Protein AF-A0A6S6TB78-F1 (afdb_monomer)

pLDDT: mean 81.39, std 17.35, range [36.28, 97.31]

Radius of gyration: 29.56 Å; Cα contacts (8 Å, |Δi|>4): 238; chains: 1; bounding box: 65×71×76 Å

Nearest PDB structures (foldseek):
  3mpk-assembly1_A  TM=8.061E-01  e=6.866E-11  Bordetella pertussis Tohama I
  6q3u-assembly1_A  TM=7.864E-01  e=2.094E-09  Thermotoga maritima MSB8
  6svf-assembly1_A  TM=7.907E-01  e=6.143E-09  Thermotoga maritima MSB8
  4i62-assembly1_A  TM=7.730E-01  e=8.981E-09  Streptococcus pneumoniae str. Canada MDR_19A
  6ggv-assembly1_A  TM=7.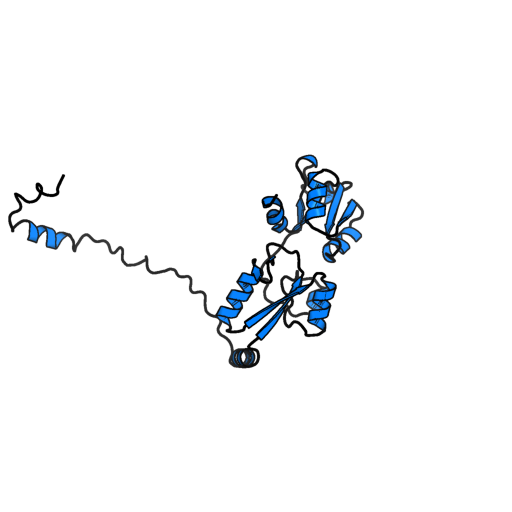872E-01  e=3.851E-08  Thermotoga maritima MSB8

Solvent-accessible surface area (backbone atoms only — not comparable to full-atom values): 13786 Å² total; per-residue (Å²): 139,77,95,80,79,85,85,84,84,78,63,85,74,60,59,64,63,56,66,64,54,62,79,79,68,65,73,77,87,80,75,80,81,74,69,88,65,75,77,75,75,73,85,85,72,50,74,68,53,51,52,47,45,71,76,42,50,62,46,36,32,32,26,61,58,88,41,60,60,42,46,41,76,56,97,92,41,73,37,41,58,49,43,55,51,53,49,52,49,25,73,75,66,69,32,44,71,48,80,45,76,27,93,36,63,68,54,33,50,49,36,41,76,71,65,74,18,81,37,76,54,95,72,83,89,43,77,78,50,63,77,76,48,90,76,75,81,80,92,72,85,86,53,80,43,74,47,63,34,88,76,47,79,69,88,72,89,51,80,73,65,41,50,81,37,37,34,29,36,46,53,82,38,63,68,57,44,54,50,48,71,73,41,80,62,35,47,66,43,74,34,89,48,70,65,60,41,51,52,30,22,70,70,59,74,34,37,26,35,52,42,46,67,54,54,54,63,60,66,74,74,112

Secondary structure (DSSP, 8-state):
--S-SS-S---TTHHHHHHTTTTSS---TTSS-S------------HHHHHHHHH-SEEEEEEES-BTTTBEEETTEEESHHHHHHHHHHHHH-PEEEEEEESSHHHHHHHHHTTS-SEE-S----HHHHTTS---S------EEEEE-TTS----SSGGGGTT-EEEEETT-HHHHHHHHH-TTSEEEEES-HHHHHHHHHTTSSSEEEEETTHHHHHTT-

Structure (mmCIF, N/CA/C/O backbone):
data_AF-A0A6S6TB78-F1
#
_entry.id   AF-A0A6S6TB78-F1
#
loop_
_atom_site.group_PDB
_atom_site.id
_atom_site.type_symbol
_atom_site.label_atom_id
_atom_site.label_alt_id
_atom_site.label_comp_id
_atom_site.label_asym_id
_atom_site.label_entity_id
_atom_site.label_seq_id
_atom_site.pdbx_PDB_ins_code
_atom_site.Cartn_x
_atom_site.Cartn_y
_atom_site.Cartn_z
_atom_site.occupancy
_atom_site.B_iso_or_equiv
_atom_site.auth_seq_id
_atom_site.auth_comp_id
_atom_site.auth_asym_id
_atom_site.auth_atom_id
_atom_site.pdbx_PDB_model_num
ATOM 1 N N . MET A 1 1 ? -42.030 33.758 -37.312 1.00 36.28 1 MET A N 1
ATOM 2 C CA . MET A 1 1 ? -42.299 35.064 -37.961 1.00 36.28 1 MET A CA 1
ATOM 3 C C . MET A 1 1 ? -40.964 35.701 -38.327 1.00 36.28 1 MET A C 1
ATOM 5 O O . MET A 1 1 ? -40.082 35.676 -37.478 1.00 36.28 1 MET A O 1
ATOM 9 N N . PRO A 1 2 ? -40.758 36.125 -39.588 1.00 37.25 2 PRO A N 1
ATOM 10 C CA . PRO A 1 2 ? -39.432 36.128 -40.204 1.00 37.25 2 PRO A CA 1
ATOM 11 C C . PRO A 1 2 ? -38.741 37.502 -40.252 1.00 37.25 2 PRO A C 1
ATOM 13 O O . PRO A 1 2 ? -39.368 38.552 -40.148 1.00 37.25 2 PRO A O 1
ATOM 16 N N . VAL A 1 3 ? -37.434 37.420 -40.510 1.00 43.41 3 VAL A N 1
ATOM 17 C CA . VAL A 1 3 ? -36.322 38.392 -40.626 1.00 43.41 3 VAL A CA 1
ATOM 18 C C . VAL A 1 3 ?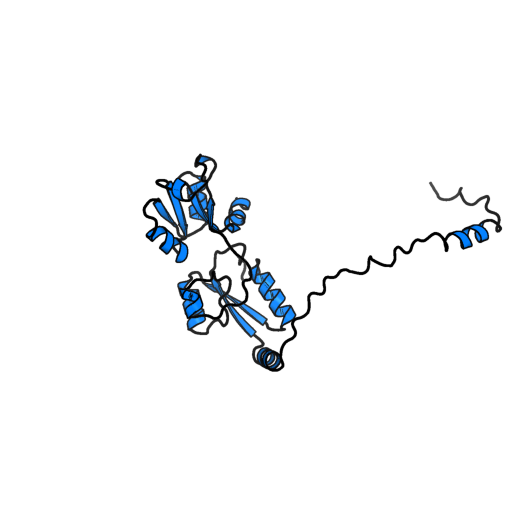 -36.533 39.528 -41.666 1.00 43.41 3 VAL A C 1
ATOM 20 O O . VAL A 1 3 ? -35.591 40.085 -42.216 1.00 43.41 3 VAL A O 1
ATOM 23 N N . LYS A 1 4 ? -37.776 39.922 -41.972 1.00 38.66 4 LYS A N 1
ATOM 24 C CA . LYS A 1 4 ? -38.117 40.754 -43.145 1.00 38.66 4 LYS A CA 1
ATOM 25 C C . LYS A 1 4 ? -38.396 42.246 -42.892 1.00 38.66 4 LYS A C 1
ATOM 27 O O . LYS A 1 4 ? -38.917 42.897 -43.790 1.00 38.66 4 LYS A O 1
ATOM 32 N N . GLN A 1 5 ? -38.038 42.821 -41.739 1.00 44.59 5 GLN A N 1
ATOM 33 C CA . GLN A 1 5 ? -38.317 44.251 -41.469 1.00 44.59 5 GLN A CA 1
ATOM 34 C C . GLN A 1 5 ? -37.138 45.139 -41.039 1.00 44.59 5 GLN A C 1
ATOM 36 O O . GLN A 1 5 ? -37.344 46.328 -40.830 1.00 44.59 5 GLN A O 1
ATOM 41 N N . LEU A 1 6 ? -35.898 44.645 -41.000 1.00 38.66 6 LEU A N 1
ATOM 42 C CA . LEU A 1 6 ? -34.742 45.475 -40.608 1.00 38.66 6 LEU A CA 1
ATOM 43 C C . LEU A 1 6 ? -33.872 45.983 -41.772 1.00 38.66 6 LEU A C 1
ATOM 45 O O . LEU A 1 6 ? -32.903 46.696 -41.540 1.00 38.66 6 LEU A O 1
ATOM 49 N N . LEU A 1 7 ? -34.231 45.686 -43.025 1.00 42.59 7 LEU A N 1
ATOM 50 C CA . LEU A 1 7 ? -33.431 46.039 -44.209 1.00 42.59 7 LEU A CA 1
ATOM 51 C C . LEU A 1 7 ? -34.154 46.977 -45.194 1.00 42.59 7 LEU A C 1
ATOM 53 O O . LEU A 1 7 ? -34.003 46.818 -46.401 1.00 42.59 7 LEU A O 1
ATOM 57 N N . SER A 1 8 ? -34.953 47.947 -44.727 1.00 49.44 8 SER A N 1
ATOM 58 C CA . SER A 1 8 ? -35.647 48.881 -45.641 1.00 49.44 8 SER A CA 1
ATOM 59 C C . SER A 1 8 ? -35.119 50.315 -45.673 1.00 49.44 8 SER A C 1
ATOM 61 O O . SER A 1 8 ? -35.640 51.106 -46.455 1.00 49.44 8 SER A O 1
ATOM 63 N N . ARG A 1 9 ? -34.089 50.683 -44.897 1.00 48.62 9 ARG A N 1
ATOM 64 C CA . ARG A 1 9 ? -33.475 52.024 -44.967 1.00 48.62 9 ARG A CA 1
ATOM 65 C C . ARG A 1 9 ? -32.009 52.009 -44.539 1.00 48.62 9 ARG A C 1
ATOM 67 O O . ARG A 1 9 ? -31.685 52.446 -43.444 1.00 48.62 9 ARG A O 1
ATOM 74 N N . CYS A 1 10 ? -31.112 51.536 -45.397 1.00 39.47 10 CYS A N 1
ATOM 75 C CA . CYS A 1 10 ? -29.687 51.799 -45.204 1.00 39.47 10 CYS A CA 1
ATOM 76 C C . CYS A 1 10 ? -29.062 52.172 -46.546 1.00 39.47 10 CYS A C 1
ATOM 78 O O . CYS A 1 10 ? -28.914 51.340 -47.437 1.00 39.47 10 CYS A O 1
ATOM 80 N N . SER A 1 11 ? -28.784 53.464 -46.719 1.00 50.53 11 SER A N 1
ATOM 81 C CA . SER A 1 11 ? -28.091 53.980 -47.891 1.00 50.53 11 SER A CA 1
ATOM 82 C C . SER A 1 11 ? -26.625 53.544 -47.850 1.00 50.53 11 SER A C 1
ATOM 84 O O . SER A 1 11 ? -26.004 53.458 -46.789 1.00 50.53 11 SER A O 1
ATOM 86 N N . LEU A 1 12 ? -26.056 53.298 -49.031 1.00 45.94 12 LEU A N 1
ATOM 87 C CA . LEU A 1 12 ? -24.703 52.774 -49.263 1.00 45.94 12 LEU A CA 1
ATOM 88 C C . LEU A 1 12 ? -23.568 53.618 -48.630 1.00 45.94 12 LEU A C 1
ATOM 90 O O . LEU A 1 12 ? -22.414 53.207 -48.625 1.00 45.94 12 LEU A O 1
ATOM 94 N N . ARG A 1 13 ? -23.885 54.787 -48.055 1.00 48.56 13 ARG A N 1
ATOM 95 C CA . ARG A 1 13 ? -22.938 55.660 -47.346 1.00 48.56 13 ARG A CA 1
ATOM 96 C C . ARG A 1 13 ? -22.700 55.275 -45.878 1.00 48.56 13 ARG A C 1
ATOM 98 O O . ARG A 1 13 ? -21.663 55.654 -45.347 1.00 48.56 13 ARG A O 1
ATOM 105 N N . SER A 1 14 ? -23.568 54.481 -45.240 1.00 48.31 14 SER A N 1
ATOM 106 C CA . SER A 1 14 ? -23.355 54.035 -43.845 1.00 48.31 14 SER A CA 1
ATOM 107 C C . SER A 1 14 ? -22.512 52.762 -43.702 1.00 48.31 14 SER A C 1
ATOM 109 O O . SER A 1 14 ? -22.022 52.482 -42.612 1.00 48.31 14 SER A O 1
ATOM 111 N N . LEU A 1 15 ? -22.283 52.010 -44.784 1.00 46.81 15 LEU A N 1
ATOM 112 C CA . LEU A 1 15 ? -21.478 50.781 -44.744 1.00 46.81 15 LEU A CA 1
ATOM 113 C C . LEU A 1 15 ? -19.965 51.051 -44.714 1.00 46.81 15 LEU A C 1
ATOM 115 O O . LEU A 1 15 ? -19.221 50.291 -44.102 1.00 46.81 15 LEU A O 1
ATOM 119 N N . ILE A 1 16 ? -19.496 52.166 -45.280 1.00 50.34 16 ILE A N 1
ATOM 120 C CA . ILE A 1 16 ? -18.057 52.486 -45.308 1.00 50.34 16 ILE A CA 1
ATOM 121 C C . ILE A 1 16 ? -17.583 53.055 -43.956 1.00 50.34 16 ILE A C 1
ATOM 123 O O . ILE A 1 16 ? -16.456 52.797 -43.544 1.00 50.34 16 ILE A O 1
ATOM 127 N N . ALA A 1 17 ? -18.458 53.731 -43.203 1.00 47.12 17 ALA A N 1
ATOM 128 C CA . ALA A 1 17 ? -18.115 54.268 -41.882 1.00 47.12 17 ALA A CA 1
ATOM 129 C C . ALA A 1 17 ? -18.024 53.187 -40.785 1.00 47.12 17 ALA A C 1
ATOM 131 O O . ALA A 1 17 ? -17.199 53.303 -39.884 1.00 47.12 17 ALA A O 1
ATOM 132 N N . TYR A 1 18 ? -18.803 52.102 -40.881 1.00 43.59 18 TYR A N 1
ATOM 133 C CA . TYR A 1 18 ? -18.693 50.974 -39.941 1.00 43.59 18 TYR A CA 1
ATOM 134 C C . TYR A 1 18 ? -17.546 50.009 -40.277 1.00 43.59 18 TYR A C 1
ATOM 136 O O . TYR A 1 18 ? -17.037 49.333 -39.386 1.00 43.59 18 TYR A O 1
ATOM 144 N N . SER A 1 19 ? -17.082 49.997 -41.531 1.00 47.81 19 SER A N 1
ATOM 145 C CA . SER A 1 19 ? -15.963 49.151 -41.974 1.00 47.81 19 SER A CA 1
ATOM 146 C C . SER A 1 19 ? -14.603 49.601 -41.420 1.00 47.81 19 SER A C 1
ATOM 148 O O . SER A 1 19 ? -13.688 48.792 -41.312 1.00 47.81 19 SER A O 1
ATOM 150 N N . LEU A 1 20 ? -14.462 50.876 -41.037 1.00 47.84 20 LEU A N 1
ATOM 151 C CA . LEU A 1 20 ? -13.212 51.437 -40.503 1.00 47.84 20 LEU A CA 1
ATOM 152 C C . LEU A 1 20 ? -13.175 51.548 -38.972 1.00 47.84 20 LEU A C 1
ATOM 154 O O . LEU A 1 20 ? -12.109 51.786 -38.413 1.00 47.84 20 LEU A O 1
ATOM 158 N N . PHE A 1 21 ? -14.297 51.332 -38.277 1.00 47.03 21 PHE A N 1
ATOM 159 C CA . PHE A 1 21 ? -14.343 51.410 -36.810 1.00 47.03 21 PHE A CA 1
ATOM 160 C C . PHE A 1 21 ? -14.160 50.049 -36.114 1.00 47.03 21 PHE A C 1
ATOM 162 O O . PHE A 1 21 ? -13.804 49.997 -34.940 1.00 47.03 21 PHE A O 1
ATOM 169 N N . ILE A 1 22 ? -14.328 48.935 -36.836 1.00 48.34 22 ILE A N 1
ATOM 170 C CA . ILE A 1 22 ? -14.119 47.579 -36.291 1.00 48.34 22 ILE A CA 1
ATOM 171 C C . ILE A 1 22 ? -12.624 47.199 -36.234 1.00 48.34 22 ILE A C 1
ATOM 173 O O . ILE A 1 22 ? -12.248 46.320 -35.468 1.00 48.34 22 ILE A O 1
ATOM 177 N N . LEU A 1 23 ? -11.743 47.913 -36.945 1.00 48.97 23 LEU A N 1
ATOM 178 C CA . LEU A 1 23 ? -10.292 47.663 -36.927 1.00 48.97 23 LEU A CA 1
ATOM 179 C C . LEU A 1 23 ? -9.522 48.410 -35.819 1.00 48.97 23 LEU A C 1
ATOM 181 O O . LEU A 1 23 ? -8.331 48.171 -35.656 1.0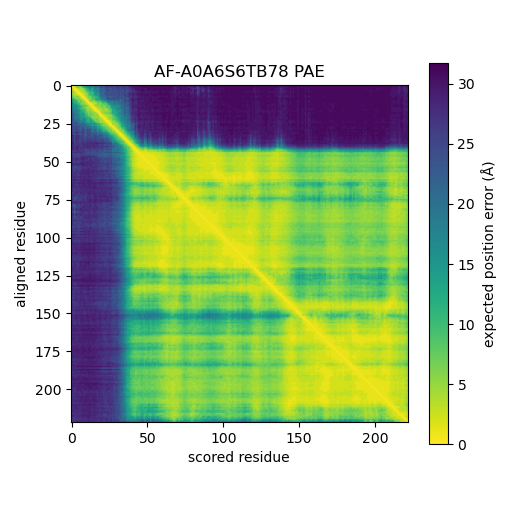0 48.97 23 LEU A O 1
ATOM 185 N N . LEU A 1 24 ? -10.172 49.295 -35.052 1.00 52.09 24 LEU A N 1
ATOM 186 C CA . LEU A 1 24 ? -9.519 50.097 -33.998 1.00 52.09 24 LEU A CA 1
ATOM 187 C C . LEU A 1 24 ? -10.002 49.783 -32.571 1.00 52.09 24 LEU A C 1
ATOM 189 O O . LEU A 1 24 ? -9.454 50.324 -31.616 1.00 52.09 24 LEU A O 1
ATOM 193 N N . TYR A 1 25 ? -10.985 48.890 -32.415 1.00 51.50 25 TYR A N 1
ATOM 194 C CA . TYR A 1 25 ? -11.553 48.500 -31.116 1.00 51.50 25 TYR A CA 1
ATOM 195 C C . TYR A 1 25 ? -11.740 46.984 -30.946 1.00 51.50 25 TYR A C 1
ATOM 197 O O . TYR A 1 25 ? -12.513 46.549 -30.096 1.00 51.50 25 TYR A O 1
ATOM 205 N N . THR A 1 26 ? -11.015 46.154 -31.698 1.00 54.16 26 THR A N 1
ATOM 206 C CA . THR A 1 26 ? -10.709 44.793 -31.240 1.00 54.16 26 THR A CA 1
ATOM 207 C C . THR A 1 26 ? -9.456 44.875 -30.372 1.00 54.16 26 THR A C 1
ATOM 209 O O . THR A 1 26 ? -8.350 44.858 -30.922 1.00 54.16 26 THR A O 1
ATOM 212 N N . PRO A 1 27 ? -9.564 44.994 -29.033 1.00 51.94 27 PRO A N 1
ATOM 213 C CA . PRO A 1 27 ? -8.429 44.654 -28.198 1.00 51.94 27 PRO A CA 1
ATOM 214 C C . PRO A 1 27 ? -8.026 43.233 -28.576 1.00 51.94 27 PRO A C 1
ATOM 216 O O . PRO A 1 27 ? -8.877 42.366 -28.780 1.00 51.94 27 PRO A O 1
ATOM 219 N N . CYS A 1 28 ? -6.725 43.050 -28.739 1.00 50.91 28 CYS A N 1
ATOM 220 C CA . CYS A 1 28 ? -6.058 41.791 -28.991 1.00 50.91 28 CYS A CA 1
ATOM 221 C C . CYS A 1 28 ? -6.467 40.742 -27.936 1.00 50.91 28 CYS A C 1
ATOM 223 O O . CYS A 1 28 ? -5.752 40.497 -26.975 1.00 50.91 28 CYS A O 1
ATOM 225 N N . PHE A 1 29 ? -7.626 40.108 -28.109 1.00 46.28 29 PHE A N 1
ATOM 226 C CA . PHE A 1 29 ? -8.042 38.894 -27.401 1.00 46.28 29 PHE A CA 1
ATOM 227 C C . PHE A 1 29 ? -7.524 37.650 -28.138 1.00 46.28 29 PHE A C 1
ATOM 229 O O . PHE A 1 29 ? -8.173 36.611 -28.178 1.00 46.28 29 PHE A O 1
ATOM 236 N N . LEU A 1 30 ? -6.346 37.763 -28.757 1.00 47.62 30 LEU A N 1
ATOM 237 C CA . LEU A 1 30 ? -5.646 36.666 -29.426 1.00 47.62 30 LEU A CA 1
ATOM 238 C C . LEU A 1 30 ? -4.158 36.613 -29.058 1.00 47.62 30 LEU A C 1
ATOM 240 O O . LEU A 1 30 ? -3.351 36.067 -29.798 1.00 47.62 30 LEU A O 1
ATOM 244 N N . THR A 1 31 ? -3.785 37.125 -27.886 1.00 46.31 31 THR A N 1
ATOM 245 C CA . THR A 1 31 ? -2.471 36.857 -27.289 1.00 46.31 31 THR A CA 1
ATOM 246 C C . THR A 1 31 ? -2.654 36.632 -25.793 1.00 46.31 31 THR A C 1
ATOM 248 O O . THR A 1 31 ? -2.737 37.597 -25.038 1.00 46.31 31 THR A O 1
ATOM 251 N N . ASN A 1 32 ? -2.801 35.355 -25.421 1.00 50.19 32 ASN A N 1
ATOM 252 C CA . ASN A 1 32 ? -2.733 34.738 -24.075 1.00 50.19 32 ASN A CA 1
ATOM 253 C C . ASN A 1 32 ? -3.854 33.727 -23.774 1.00 50.19 32 ASN A C 1
ATOM 255 O O . ASN A 1 32 ? -4.062 33.363 -22.623 1.00 50.19 32 ASN A O 1
ATOM 259 N N . ALA A 1 33 ? -4.536 33.211 -24.801 1.00 46.12 33 ALA A N 1
ATOM 260 C CA . ALA A 1 33 ? -5.279 31.949 -24.697 1.00 46.12 33 ALA A CA 1
ATOM 261 C C . ALA A 1 33 ? -4.596 30.791 -25.453 1.00 46.12 33 ALA A C 1
ATOM 263 O O . ALA A 1 33 ? -5.179 29.720 -25.597 1.00 46.12 33 ALA A O 1
ATOM 264 N N . CYS A 1 34 ? -3.354 30.977 -25.919 1.00 40.16 34 CYS A N 1
ATOM 265 C CA . CYS A 1 34 ? -2.501 29.844 -26.260 1.00 40.16 34 CYS A CA 1
ATOM 266 C C . CYS A 1 34 ? -1.961 29.275 -24.954 1.00 40.16 34 CYS A C 1
ATOM 268 O O . CYS A 1 34 ? -1.032 29.829 -24.379 1.00 40.16 34 CYS A O 1
ATOM 270 N N . ALA A 1 35 ? -2.627 28.220 -24.492 1.00 47.47 35 ALA A N 1
ATOM 271 C CA . ALA A 1 35 ? -1.999 27.072 -23.866 1.00 47.47 35 ALA A CA 1
ATOM 272 C C . ALA A 1 35 ? -0.799 27.402 -22.960 1.00 47.47 35 ALA A C 1
ATOM 274 O O . ALA A 1 35 ? 0.352 27.269 -23.363 1.00 47.47 35 ALA A O 1
ATOM 275 N N . ASN A 1 36 ? -1.074 27.684 -21.686 1.00 46.06 36 ASN A N 1
ATOM 276 C CA . ASN A 1 36 ? -0.224 27.095 -20.654 1.00 46.06 36 ASN A CA 1
ATOM 277 C C . ASN A 1 36 ? -0.587 25.606 -20.578 1.00 46.06 36 ASN A C 1
ATOM 279 O O . ASN A 1 36 ? -1.233 25.148 -19.641 1.00 46.06 36 ASN A O 1
ATOM 283 N N . GLU A 1 37 ? -0.237 24.872 -21.629 1.00 51.78 37 GLU A N 1
ATOM 284 C CA . GLU A 1 37 ? 0.064 23.460 -21.499 1.00 51.78 37 GLU A CA 1
ATOM 285 C C . GLU A 1 37 ? 1.390 23.475 -20.741 1.00 51.78 37 GLU A C 1
ATOM 287 O O . GLU A 1 37 ? 2.426 23.844 -21.296 1.00 51.78 37 GLU A O 1
ATOM 292 N N . GLU A 1 38 ? 1.340 23.273 -19.420 1.00 47.78 38 GLU A N 1
ATOM 293 C CA . GLU A 1 38 ? 2.559 23.022 -18.658 1.00 47.78 38 GLU A CA 1
ATOM 294 C C . GLU A 1 38 ? 3.310 21.931 -19.415 1.00 47.78 38 GLU A C 1
ATOM 296 O O . GLU A 1 38 ? 2.805 20.819 -19.562 1.00 47.78 38 GLU A O 1
ATOM 301 N N . LEU A 1 39 ? 4.471 22.287 -19.969 1.00 49.75 39 LEU A N 1
ATOM 302 C CA . LEU A 1 39 ? 5.382 21.358 -20.614 1.00 49.75 39 LEU A CA 1
ATOM 303 C C . LEU A 1 39 ? 5.655 20.233 -19.616 1.00 49.75 39 LEU A C 1
ATOM 305 O O . LEU A 1 39 ? 6.495 20.367 -18.725 1.00 49.75 39 LEU A O 1
ATOM 309 N N . VAL A 1 40 ? 4.943 19.117 -19.762 1.00 58.56 40 VAL A N 1
ATOM 310 C CA . VAL A 1 40 ? 5.368 17.841 -19.207 1.00 58.56 40 VAL A CA 1
ATOM 311 C C . VAL A 1 40 ? 6.660 17.538 -19.949 1.00 58.56 40 VAL A C 1
ATOM 313 O O . VAL A 1 40 ? 6.636 17.040 -21.075 1.00 58.56 40 VAL A O 1
ATOM 316 N N . ASN A 1 41 ? 7.792 17.955 -19.375 1.00 67.75 41 ASN A N 1
ATOM 317 C CA . ASN A 1 41 ? 9.106 17.680 -19.937 1.00 67.75 41 ASN A CA 1
ATOM 318 C C . ASN A 1 41 ? 9.186 16.175 -20.181 1.00 67.75 41 ASN A C 1
ATOM 320 O O . ASN A 1 41 ? 9.153 15.383 -19.238 1.00 67.75 41 ASN A O 1
ATOM 324 N N . SER A 1 42 ? 9.238 15.789 -21.454 1.00 72.88 42 SER A N 1
ATOM 325 C CA . SER A 1 42 ? 9.424 14.392 -21.820 1.00 72.88 42 SER A CA 1
ATOM 326 C C . SER A 1 42 ? 10.770 13.933 -21.253 1.00 72.88 42 SER A C 1
ATOM 328 O O . SER A 1 42 ? 11.749 14.680 -21.358 1.00 72.88 42 SER A O 1
ATOM 330 N N . PRO A 1 43 ? 10.838 12.757 -20.609 1.00 83.75 43 PRO A N 1
ATOM 331 C CA . PRO A 1 43 ? 12.080 12.286 -20.018 1.00 83.75 43 PRO A CA 1
ATOM 332 C C . PRO A 1 43 ? 13.167 12.156 -21.093 1.00 83.75 43 PRO A C 1
ATOM 334 O O . PRO A 1 43 ? 12.946 11.589 -22.163 1.00 83.75 43 PRO A O 1
ATOM 337 N N . HIS A 1 44 ? 14.349 12.703 -20.809 1.00 90.50 44 HIS A N 1
ATOM 338 C CA . HIS A 1 44 ? 15.530 12.526 -21.646 1.00 90.50 44 HIS A CA 1
ATOM 339 C C . HIS A 1 44 ? 16.309 11.309 -21.154 1.00 90.50 44 HIS A C 1
ATOM 341 O O . HIS A 1 44 ? 16.940 11.371 -20.101 1.00 90.50 44 HIS A O 1
ATOM 347 N N . PHE A 1 45 ? 16.262 10.226 -21.926 1.00 93.12 45 PHE A N 1
ATOM 348 C CA . PHE A 1 45 ? 16.983 8.992 -21.627 1.00 93.12 45 PHE A CA 1
ATOM 349 C C . PHE A 1 45 ? 18.411 9.030 -22.174 1.00 93.12 45 PHE A C 1
ATOM 351 O O . PHE A 1 45 ? 18.653 9.538 -23.274 1.00 93.12 45 PHE A O 1
ATOM 358 N N . THR A 1 46 ? 19.357 8.472 -21.423 1.00 96.75 46 THR A N 1
ATOM 359 C CA . THR A 1 46 ? 20.734 8.277 -21.889 1.00 96.75 46 THR A CA 1
ATOM 360 C C . THR A 1 46 ? 20.790 7.220 -22.997 1.00 96.75 46 THR A C 1
ATOM 362 O O . THR A 1 46 ? 19.864 6.430 -23.178 1.00 96.75 46 THR A O 1
ATOM 365 N N . ALA A 1 47 ? 21.898 7.162 -23.742 1.00 97.06 47 ALA A N 1
ATOM 366 C CA . ALA A 1 47 ? 22.093 6.121 -24.756 1.00 97.06 47 ALA A CA 1
ATOM 367 C C . ALA A 1 47 ? 22.061 4.703 -24.150 1.00 97.06 47 ALA A C 1
ATOM 369 O O . ALA A 1 47 ? 21.568 3.769 -24.778 1.00 97.06 47 ALA A O 1
ATOM 370 N N . GLU A 1 48 ? 22.558 4.558 -22.920 1.00 97.31 48 GLU A N 1
ATOM 371 C CA . GLU A 1 48 ? 22.556 3.300 -22.168 1.00 97.31 48 GLU A CA 1
ATOM 372 C C . GLU A 1 48 ? 21.129 2.891 -21.783 1.00 97.31 48 GLU A C 1
ATOM 374 O O . GLU A 1 48 ? 20.743 1.742 -21.980 1.00 97.31 48 GLU A O 1
ATOM 379 N N . GLU A 1 49 ? 20.314 3.839 -21.312 1.00 95.75 49 GLU A N 1
ATOM 380 C CA . GLU A 1 49 ? 18.902 3.603 -20.996 1.00 95.75 49 GLU A CA 1
ATOM 381 C C . GLU A 1 49 ? 18.098 3.266 -22.254 1.00 95.75 49 GLU A C 1
ATOM 383 O O . GLU A 1 49 ? 17.312 2.327 -22.243 1.00 95.75 49 GLU A O 1
ATOM 388 N N . GLN A 1 50 ? 18.321 3.970 -23.365 1.00 95.62 50 GLN A N 1
ATOM 389 C CA . GLN A 1 50 ? 17.652 3.674 -24.636 1.00 95.62 50 GLN A CA 1
ATOM 390 C C . GLN A 1 50 ? 17.980 2.271 -25.155 1.00 95.62 50 GLN A C 1
ATOM 392 O O . GLN A 1 50 ? 17.077 1.556 -25.589 1.00 95.62 50 GLN A O 1
ATOM 397 N N . ALA A 1 51 ? 19.252 1.865 -25.087 1.00 97.00 51 ALA A N 1
ATOM 398 C CA . ALA A 1 51 ? 19.663 0.511 -25.443 1.00 97.00 51 ALA A CA 1
ATOM 399 C C . ALA A 1 51 ? 19.005 -0.525 -24.522 1.00 97.00 51 ALA A C 1
ATOM 401 O O . ALA A 1 51 ? 18.444 -1.508 -25.003 1.00 97.00 51 ALA A O 1
ATOM 402 N N . TRP A 1 52 ? 18.988 -0.262 -23.211 1.00 96.75 52 TRP A N 1
ATOM 403 C CA . TRP A 1 52 ? 18.334 -1.139 -22.247 1.00 96.75 52 TRP A CA 1
ATOM 404 C C . TRP A 1 52 ? 16.838 -1.295 -22.540 1.00 96.75 52 TRP A C 1
ATOM 406 O O . TRP A 1 52 ? 16.351 -2.420 -22.602 1.00 96.75 52 TRP A O 1
ATOM 416 N N . MET A 1 53 ? 16.115 -0.200 -22.794 1.00 95.75 53 MET A N 1
ATOM 417 C CA . MET A 1 53 ? 14.684 -0.244 -23.124 1.00 95.75 53 MET A CA 1
ATOM 418 C C . MET A 1 53 ? 14.408 -1.007 -24.426 1.00 95.75 53 MET A C 1
ATOM 420 O O . MET A 1 53 ? 13.414 -1.724 -24.515 1.00 95.75 53 MET A O 1
ATOM 424 N N . ALA A 1 54 ? 15.292 -0.902 -25.425 1.00 95.25 54 ALA A N 1
ATOM 425 C CA . ALA A 1 54 ? 15.171 -1.657 -26.673 1.00 95.25 54 ALA A CA 1
ATOM 426 C C . ALA A 1 54 ? 15.370 -3.173 -26.473 1.00 95.25 54 ALA A C 1
ATOM 428 O O . ALA A 1 54 ? 14.726 -3.975 -27.148 1.00 95.25 54 ALA A O 1
ATOM 429 N N . GLU A 1 55 ? 16.241 -3.567 -25.542 1.00 96.88 55 GLU A N 1
ATOM 430 C CA . GLU A 1 55 ? 16.480 -4.969 -25.173 1.00 96.88 55 GLU A CA 1
ATOM 431 C C . GLU A 1 55 ? 15.416 -5.532 -24.214 1.00 96.88 55 GLU A C 1
ATOM 433 O O . GLU A 1 55 ? 15.216 -6.747 -24.167 1.00 96.88 55 GLU A O 1
ATOM 438 N N . HIS A 1 56 ? 14.707 -4.665 -23.484 1.00 95.88 56 HIS A N 1
ATOM 439 C CA . HIS A 1 56 ? 13.714 -5.023 -22.465 1.00 95.88 56 HIS A CA 1
ATOM 440 C C . HIS A 1 56 ? 12.334 -4.424 -22.796 1.00 95.88 56 HIS A C 1
ATOM 442 O O . HIS A 1 56 ? 11.823 -3.583 -22.054 1.00 95.88 56 HIS A O 1
ATOM 448 N N . PRO A 1 57 ? 11.690 -4.861 -23.898 1.00 95.31 57 PRO A N 1
ATOM 449 C CA . PRO A 1 57 ? 10.401 -4.316 -24.329 1.00 95.31 57 PRO A CA 1
ATOM 450 C C . PRO A 1 57 ? 9.251 -4.664 -23.375 1.00 95.31 57 PRO A C 1
ATOM 452 O O . PRO A 1 57 ? 8.174 -4.076 -23.473 1.00 95.31 57 PRO A O 1
ATOM 455 N N . GLU A 1 58 ? 9.458 -5.621 -22.469 1.00 97.19 58 GLU A N 1
ATOM 456 C CA . GLU A 1 58 ? 8.494 -6.009 -21.450 1.00 97.19 58 GLU A CA 1
ATOM 457 C C . GLU A 1 58 ? 9.147 -6.034 -20.064 1.00 97.19 58 GLU A C 1
ATOM 459 O O . GLU A 1 58 ? 10.197 -6.648 -19.880 1.00 97.19 58 GLU A O 1
ATOM 464 N N . VAL A 1 59 ? 8.502 -5.396 -19.085 1.00 97.12 59 VAL A N 1
ATOM 465 C CA . VAL A 1 59 ? 8.932 -5.371 -17.680 1.00 97.12 59 VAL A CA 1
ATOM 466 C C . VAL A 1 59 ? 7.791 -5.852 -16.793 1.00 97.12 59 VAL A C 1
ATOM 468 O O . VAL A 1 59 ? 6.641 -5.431 -16.918 1.00 97.12 59 VAL A O 1
ATOM 471 N N . SER A 1 60 ? 8.096 -6.756 -15.872 1.00 96.56 60 SER A N 1
ATOM 472 C CA . SER A 1 60 ? 7.111 -7.394 -15.007 1.00 96.56 60 SER A CA 1
ATOM 473 C C . SER A 1 60 ? 7.030 -6.730 -13.635 1.00 96.56 60 SER A C 1
ATOM 475 O O . SER A 1 60 ? 8.044 -6.466 -12.987 1.00 96.56 60 SER A O 1
ATOM 477 N N . ILE A 1 61 ? 5.809 -6.483 -13.158 1.00 95.25 61 ILE A N 1
ATOM 478 C CA . ILE A 1 61 ? 5.573 -5.827 -11.871 1.00 95.25 61 ILE A CA 1
ATOM 479 C C . ILE A 1 61 ? 4.657 -6.679 -10.998 1.00 95.25 61 ILE A C 1
ATOM 481 O O . ILE A 1 61 ? 3.563 -7.043 -11.422 1.00 95.25 61 ILE A O 1
ATOM 485 N N . VAL A 1 62 ? 5.083 -6.973 -9.767 1.00 94.12 62 VAL A N 1
ATOM 486 C CA . VAL A 1 62 ? 4.279 -7.698 -8.774 1.00 94.12 62 VAL A CA 1
ATOM 487 C C . VAL A 1 62 ? 3.710 -6.770 -7.701 1.00 94.12 62 VAL A C 1
ATOM 489 O O . VAL A 1 62 ? 4.404 -5.898 -7.174 1.00 94.12 62 VAL A O 1
ATOM 492 N N . PHE A 1 63 ? 2.446 -7.001 -7.344 1.00 90.06 63 PHE A N 1
ATOM 493 C CA . PHE A 1 63 ? 1.715 -6.245 -6.327 1.00 90.06 63 PHE A CA 1
ATOM 494 C C . PHE A 1 63 ? 1.039 -7.125 -5.294 1.00 90.06 63 PHE A C 1
ATOM 496 O O . PHE A 1 63 ? 0.661 -8.260 -5.564 1.00 90.06 63 PHE A O 1
ATOM 503 N N . PHE A 1 64 ? 0.815 -6.557 -4.113 1.00 86.62 64 PHE A N 1
ATOM 504 C CA . PHE A 1 64 ? -0.084 -7.131 -3.121 1.00 86.62 64 PHE A CA 1
ATOM 505 C C . PHE A 1 64 ? -1.544 -6.773 -3.450 1.00 86.62 64 PHE A C 1
ATOM 507 O O . PHE A 1 64 ? -1.865 -5.600 -3.656 1.00 86.62 64 PHE A O 1
ATOM 514 N N . THR A 1 65 ? -2.435 -7.766 -3.490 1.00 81.12 65 THR A N 1
ATOM 515 C CA . THR A 1 65 ? -3.881 -7.555 -3.705 1.00 81.12 65 THR A CA 1
ATOM 516 C C . THR A 1 65 ? -4.558 -6.926 -2.485 1.00 81.12 65 THR A C 1
ATOM 518 O O . THR A 1 65 ? -4.116 -7.120 -1.356 1.00 81.12 65 THR A O 1
ATOM 521 N N . GLY A 1 66 ? -5.700 -6.256 -2.674 1.00 74.81 66 GLY A N 1
ATOM 522 C CA . GLY A 1 66 ? -6.523 -5.769 -1.553 1.00 74.81 66 GLY A CA 1
ATOM 523 C C . GLY A 1 66 ? -6.097 -4.406 -0.994 1.00 74.81 66 GLY A C 1
ATOM 524 O O . GLY A 1 66 ? -6.366 -4.087 0.171 1.00 74.81 66 GLY A O 1
ATOM 525 N N . LEU A 1 67 ? -5.455 -3.585 -1.833 1.00 78.56 67 LEU A N 1
ATOM 526 C CA . LEU A 1 67 ? -5.070 -2.201 -1.541 1.00 78.56 67 LEU A CA 1
ATOM 527 C C . LEU A 1 67 ? -5.825 -1.183 -2.420 1.00 78.56 67 LEU A C 1
ATOM 529 O O . LEU A 1 67 ? -5.190 -0.399 -3.125 1.00 78.56 67 LEU A O 1
ATOM 533 N N . PRO A 1 68 ? -7.167 -1.130 -2.405 1.00 83.81 68 PRO A N 1
ATOM 534 C CA . PRO A 1 68 ? -7.866 -0.029 -3.056 1.00 83.81 68 PRO A CA 1
ATOM 535 C C . PRO A 1 68 ? -7.555 1.311 -2.350 1.00 83.81 68 PRO A C 1
ATOM 537 O O . PRO A 1 68 ? -7.364 1.323 -1.128 1.00 83.81 68 PRO A O 1
ATOM 540 N N . PRO A 1 69 ? -7.503 2.441 -3.084 1.00 84.56 69 PRO A N 1
ATOM 541 C CA . PRO A 1 69 ? -7.673 2.586 -4.534 1.00 84.56 69 PRO A CA 1
ATOM 542 C C . PRO A 1 69 ? -6.350 2.472 -5.323 1.00 84.56 69 PRO A C 1
ATOM 544 O O . PRO A 1 69 ? -6.300 2.863 -6.487 1.00 84.56 69 PRO A O 1
ATOM 547 N N . TYR A 1 70 ? -5.260 1.991 -4.711 1.00 83.50 70 TYR A N 1
ATOM 548 C CA . TYR A 1 70 ? -3.960 1.895 -5.385 1.00 83.50 70 TYR A CA 1
ATOM 549 C C . TYR A 1 70 ? -3.977 0.894 -6.527 1.00 83.50 70 TYR A C 1
ATOM 551 O O . TYR A 1 70 ? -3.549 1.230 -7.627 1.00 83.50 70 TYR A O 1
ATOM 559 N N . LEU A 1 71 ? -4.468 -0.313 -6.258 1.00 86.38 71 LEU A N 1
ATOM 560 C CA . LEU A 1 71 ? -4.664 -1.333 -7.271 1.00 86.38 71 LEU A CA 1
ATOM 561 C C . LEU A 1 71 ? -5.963 -2.075 -6.992 1.00 86.38 71 LEU A C 1
ATOM 563 O O . LEU A 1 71 ? -6.186 -2.598 -5.897 1.00 86.38 71 LEU A O 1
ATOM 567 N N . MET A 1 72 ? -6.811 -2.098 -8.006 1.00 86.75 72 MET A N 1
ATOM 568 C CA . MET A 1 72 ? -8.055 -2.842 -8.056 1.00 86.75 72 MET A CA 1
ATOM 569 C C . MET A 1 72 ? -7.990 -3.752 -9.272 1.00 86.75 72 MET A C 1
ATOM 571 O O . MET A 1 72 ? -7.473 -3.362 -10.318 1.00 86.75 72 MET A O 1
ATOM 575 N N . GLU A 1 73 ? -8.491 -4.966 -9.115 1.00 86.81 73 GLU A N 1
ATOM 576 C CA . GLU A 1 73 ? -8.545 -5.965 -10.172 1.00 86.81 73 GLU A CA 1
ATOM 577 C C . GLU A 1 73 ? -10.003 -6.382 -10.354 1.00 86.81 73 GLU A C 1
ATOM 579 O O . GLU A 1 73 ? -10.656 -6.765 -9.383 1.00 86.81 73 GLU A O 1
ATOM 584 N N . GLU A 1 74 ? -10.508 -6.276 -11.580 1.00 84.38 74 GLU A N 1
ATOM 585 C CA . GLU A 1 74 ? -11.860 -6.695 -11.957 1.00 84.38 74 GLU A CA 1
ATOM 586 C C . GLU A 1 74 ? -11.799 -7.344 -13.344 1.00 84.38 74 GLU A C 1
ATOM 588 O O . GLU A 1 74 ? -11.260 -6.757 -14.284 1.00 84.38 74 GLU A O 1
ATOM 593 N N . ASP A 1 75 ? -12.276 -8.587 -13.458 1.00 85.12 75 ASP A N 1
ATOM 594 C CA . ASP A 1 75 ? -12.269 -9.382 -14.696 1.00 85.12 75 ASP A CA 1
ATOM 595 C C . ASP A 1 75 ? -10.905 -9.428 -15.418 1.00 85.12 75 ASP A C 1
ATOM 597 O O . ASP A 1 75 ? -10.810 -9.326 -16.644 1.00 85.12 75 ASP A O 1
ATOM 601 N N . GLY A 1 76 ? -9.821 -9.549 -14.643 1.00 79.88 76 GLY A N 1
ATOM 602 C CA . GLY A 1 76 ? -8.449 -9.593 -15.161 1.00 79.88 76 GLY A CA 1
ATOM 603 C C . GLY A 1 76 ? -7.917 -8.248 -15.668 1.00 79.88 76 GLY A C 1
ATOM 604 O O . GLY A 1 76 ? -6.865 -8.207 -16.307 1.00 79.88 76 GLY A O 1
ATOM 605 N N . LYS A 1 77 ? -8.620 -7.140 -15.402 1.00 86.06 77 LYS A N 1
ATOM 606 C CA . LYS A 1 77 ? -8.160 -5.780 -15.695 1.00 86.06 77 LYS A CA 1
ATOM 607 C C . LYS A 1 77 ? -7.769 -5.056 -14.418 1.00 86.06 77 LYS A C 1
ATOM 609 O O . LYS A 1 77 ? -8.503 -5.055 -13.432 1.00 86.06 77 LYS A O 1
ATOM 614 N N . TYR A 1 78 ? -6.627 -4.383 -14.480 1.00 89.06 78 TYR A N 1
ATOM 615 C CA . TYR A 1 78 ? -6.115 -3.563 -13.392 1.00 89.06 78 TYR A CA 1
ATOM 616 C C . TYR A 1 78 ? -6.554 -2.106 -13.543 1.00 89.06 78 TYR A C 1
ATOM 618 O O . TYR A 1 78 ? -6.487 -1.532 -14.629 1.00 89.06 78 TYR A O 1
ATOM 626 N N . SER A 1 79 ? -6.981 -1.505 -12.436 1.00 90.75 79 SER A N 1
ATOM 627 C CA . SER A 1 79 ? -7.337 -0.089 -12.327 1.00 90.75 79 SER A CA 1
ATOM 628 C C . SER A 1 79 ? -6.847 0.500 -11.001 1.00 90.75 79 SER A C 1
ATOM 630 O O . SER A 1 79 ? -6.405 -0.226 -10.106 1.00 90.75 79 SER A O 1
ATOM 632 N N . GLY A 1 80 ? -6.923 1.825 -10.868 1.00 88.88 80 GLY A N 1
ATOM 633 C CA . GLY A 1 80 ? -6.456 2.557 -9.693 1.00 88.88 80 GLY A CA 1
ATOM 634 C C . GLY A 1 80 ? -5.157 3.309 -9.950 1.00 88.88 80 GLY A C 1
ATOM 635 O O . GLY A 1 80 ? -4.602 3.264 -11.046 1.00 88.88 80 GLY A O 1
ATOM 636 N N . ILE A 1 81 ? -4.670 3.983 -8.906 1.00 88.25 81 ILE A N 1
ATOM 637 C CA . ILE A 1 81 ? -3.544 4.929 -8.989 1.00 88.25 81 ILE A CA 1
ATOM 638 C C . ILE A 1 81 ? -2.352 4.294 -9.700 1.00 88.25 81 ILE A C 1
ATOM 640 O O . ILE A 1 81 ? -1.761 4.870 -10.602 1.00 88.25 81 ILE A O 1
ATOM 644 N N . LEU A 1 82 ? -2.002 3.075 -9.316 1.00 87.62 82 LEU A N 1
ATOM 645 C CA . LEU A 1 82 ? -0.860 2.397 -9.890 1.00 87.62 82 LEU A CA 1
ATOM 646 C C . LEU A 1 82 ? -1.042 2.068 -11.374 1.00 87.62 82 LEU A C 1
ATOM 648 O O . LEU A 1 82 ? -0.085 2.197 -12.131 1.00 87.62 82 LEU A O 1
ATOM 652 N N . ALA A 1 83 ? -2.222 1.596 -11.777 1.00 90.44 83 ALA A N 1
ATOM 653 C CA . ALA A 1 83 ? -2.475 1.253 -13.172 1.00 90.44 83 ALA A CA 1
ATOM 654 C C . ALA A 1 83 ? -2.300 2.494 -14.065 1.00 90.44 83 ALA A C 1
ATOM 656 O O . ALA A 1 83 ? -1.704 2.396 -15.136 1.00 90.44 83 ALA A O 1
ATOM 657 N N . ASP A 1 84 ? -2.711 3.667 -13.571 1.00 91.75 84 ASP A N 1
ATOM 658 C CA . ASP A 1 84 ? -2.498 4.947 -14.249 1.00 91.75 84 ASP A CA 1
ATOM 659 C C . ASP A 1 84 ? -1.007 5.310 -14.331 1.00 91.75 84 ASP A C 1
ATOM 661 O O . ASP A 1 84 ? -0.526 5.699 -15.394 1.00 91.75 84 ASP A O 1
ATOM 665 N N . TYR A 1 85 ? -0.240 5.109 -13.252 1.00 90.88 85 TYR A N 1
ATOM 666 C CA . TYR A 1 85 ? 1.219 5.294 -13.276 1.00 90.88 85 TYR A CA 1
ATOM 667 C C . TYR A 1 85 ? 1.896 4.371 -14.291 1.00 90.88 85 TYR A C 1
ATOM 669 O O . TYR A 1 85 ? 2.741 4.814 -15.063 1.00 90.88 85 TYR A O 1
ATOM 677 N N . VAL A 1 86 ? 1.527 3.092 -14.305 1.00 92.38 86 VAL A N 1
ATOM 678 C CA . VAL A 1 86 ? 2.088 2.104 -15.231 1.00 92.38 86 VAL A CA 1
ATOM 679 C C . VAL A 1 86 ? 1.772 2.476 -16.678 1.00 92.38 86 VAL A C 1
ATOM 681 O O . VAL A 1 86 ? 2.650 2.401 -17.534 1.00 92.38 86 VAL A O 1
ATOM 684 N N . LYS A 1 87 ? 0.552 2.950 -16.944 1.00 93.50 87 LYS A N 1
ATOM 685 C CA . LYS A 1 87 ? 0.162 3.451 -18.262 1.00 93.50 87 LYS A CA 1
ATOM 686 C C . LYS A 1 87 ? 1.021 4.644 -18.695 1.00 93.50 87 LYS A C 1
ATOM 688 O O . LYS A 1 87 ? 1.541 4.630 -19.806 1.00 93.50 87 LYS A O 1
ATOM 693 N N . LEU A 1 88 ? 1.219 5.632 -17.819 1.00 92.69 88 LEU A N 1
ATOM 694 C CA . LEU A 1 88 ? 2.072 6.792 -18.108 1.00 92.69 88 LEU A CA 1
ATOM 695 C C . LEU A 1 88 ? 3.528 6.381 -18.367 1.00 92.69 88 LEU A C 1
ATOM 697 O O . LEU A 1 88 ? 4.159 6.892 -19.289 1.00 92.69 88 LEU A O 1
ATOM 701 N N . LEU A 1 89 ? 4.054 5.425 -17.595 1.00 92.25 89 LEU A N 1
ATOM 702 C CA . LEU A 1 89 ? 5.393 4.881 -17.820 1.00 92.25 89 LEU A CA 1
ATOM 703 C C . LEU A 1 89 ? 5.490 4.183 -19.180 1.00 92.25 89 LEU A C 1
ATOM 705 O O . LEU A 1 89 ? 6.463 4.408 -19.898 1.00 92.25 89 LEU A O 1
ATOM 709 N N . SER A 1 90 ? 4.492 3.384 -19.566 1.00 94.88 90 SER A N 1
ATOM 710 C CA . SER A 1 90 ? 4.434 2.774 -20.900 1.00 94.88 90 SER A CA 1
ATOM 711 C C . SER A 1 90 ? 4.423 3.822 -22.012 1.00 94.88 90 SER A C 1
ATOM 713 O O . SER A 1 90 ? 5.166 3.688 -22.979 1.00 94.88 90 SER A O 1
ATOM 715 N N . GLU A 1 91 ? 3.623 4.881 -21.873 1.00 93.94 91 GLU A N 1
ATOM 716 C CA . GLU A 1 91 ? 3.537 5.966 -22.860 1.00 93.94 91 GLU A CA 1
ATOM 717 C C . GLU A 1 91 ? 4.863 6.729 -23.006 1.00 93.94 91 GLU A C 1
ATOM 719 O O . GLU A 1 91 ? 5.227 7.120 -24.114 1.00 93.94 91 GLU A O 1
ATOM 724 N N . GLN A 1 92 ? 5.609 6.910 -21.913 1.00 92.19 92 GLN A N 1
ATOM 725 C CA . GLN A 1 92 ? 6.880 7.643 -21.915 1.00 92.19 92 GLN A CA 1
ATOM 726 C C . GLN A 1 92 ? 8.085 6.810 -22.363 1.00 92.19 92 GLN A C 1
ATOM 728 O O . GLN A 1 92 ? 9.029 7.362 -22.924 1.00 92.19 92 GLN A O 1
ATOM 733 N N . THR A 1 93 ? 8.083 5.505 -22.087 1.00 93.69 93 THR A N 1
ATOM 734 C CA . THR A 1 93 ? 9.248 4.626 -22.311 1.00 93.69 93 THR A CA 1
ATOM 735 C C . THR A 1 93 ? 9.096 3.717 -23.529 1.00 93.69 93 THR A C 1
ATOM 737 O O . THR A 1 93 ? 10.089 3.216 -24.047 1.00 93.69 93 THR A O 1
ATOM 740 N N . GLY A 1 94 ? 7.863 3.468 -23.981 1.00 94.12 94 GLY A N 1
ATOM 741 C CA . GLY A 1 94 ? 7.552 2.437 -24.973 1.00 94.12 94 GLY A CA 1
ATOM 742 C C . GLY A 1 94 ? 7.583 1.002 -24.427 1.00 94.12 94 GLY A C 1
ATOM 743 O O . GLY A 1 94 ? 7.293 0.071 -25.176 1.00 94.12 94 GLY A O 1
ATOM 744 N N . ILE A 1 95 ? 7.895 0.806 -23.141 1.00 97.19 95 ILE A N 1
ATOM 745 C CA . ILE A 1 95 ? 7.917 -0.509 -22.491 1.00 97.19 95 ILE A CA 1
ATOM 746 C C . ILE A 1 95 ? 6.488 -0.984 -22.216 1.00 97.19 95 ILE A C 1
ATOM 748 O O . ILE A 1 95 ? 5.640 -0.238 -21.717 1.00 97.19 95 ILE A O 1
ATOM 752 N N . SER A 1 96 ? 6.229 -2.265 -22.467 1.00 96.50 96 SER A N 1
ATOM 753 C CA . SER A 1 96 ? 5.024 -2.940 -21.995 1.00 96.50 96 SER A CA 1
ATOM 754 C C . SER A 1 96 ? 5.213 -3.423 -20.558 1.00 96.50 96 SER A C 1
ATOM 756 O O . SER A 1 96 ? 6.102 -4.218 -20.267 1.00 96.50 96 SER A O 1
ATOM 758 N N . PHE A 1 97 ? 4.376 -2.962 -19.633 1.00 95.62 97 PHE A N 1
ATOM 759 C CA . PHE A 1 97 ? 4.432 -3.429 -18.251 1.00 95.62 97 PHE A CA 1
ATOM 760 C C . PHE A 1 97 ? 3.382 -4.508 -17.992 1.00 95.62 97 PHE A C 1
ATOM 762 O O . PHE A 1 97 ? 2.177 -4.252 -18.067 1.00 95.62 97 PHE A O 1
ATOM 769 N N . ARG A 1 98 ? 3.830 -5.710 -17.619 1.00 94.00 98 ARG A N 1
ATOM 770 C CA . ARG A 1 98 ? 2.941 -6.805 -17.212 1.00 94.00 98 ARG A CA 1
ATOM 771 C C . ARG A 1 98 ? 2.732 -6.777 -15.701 1.00 94.00 98 ARG A C 1
ATOM 773 O O . ARG A 1 98 ? 3.631 -7.125 -14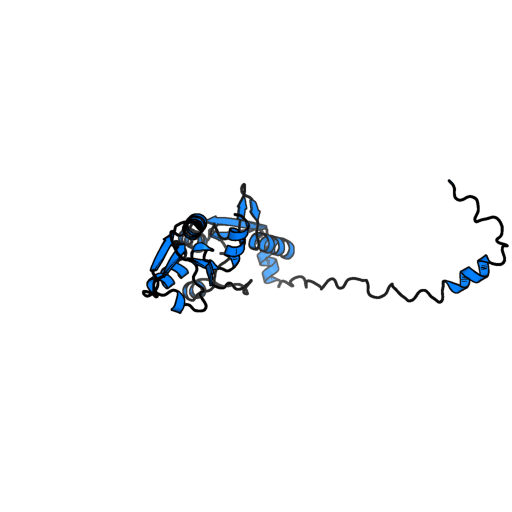.935 1.00 94.00 98 ARG A O 1
ATOM 780 N N . ILE A 1 99 ? 1.528 -6.403 -15.280 1.00 92.56 99 ILE A N 1
ATOM 781 C CA . ILE A 1 99 ? 1.120 -6.410 -13.872 1.00 92.56 99 ILE A CA 1
ATOM 782 C C . ILE A 1 99 ? 0.675 -7.823 -13.473 1.00 92.56 99 ILE A C 1
ATOM 784 O O . ILE A 1 99 ? -0.104 -8.458 -14.181 1.00 92.56 99 ILE A O 1
ATOM 788 N N . GLN A 1 100 ? 1.153 -8.294 -12.325 1.00 91.69 100 GLN A N 1
ATOM 789 C CA . GLN A 1 100 ? 0.657 -9.484 -11.634 1.00 91.69 100 GLN A CA 1
ATOM 790 C C . GLN A 1 100 ? 0.400 -9.158 -10.161 1.00 91.69 100 GLN A C 1
ATOM 792 O O . GLN A 1 100 ? 1.097 -8.340 -9.554 1.00 91.69 100 GLN A O 1
ATOM 797 N N . SER A 1 101 ? -0.593 -9.806 -9.566 1.00 90.00 101 SER A N 1
ATOM 798 C CA . SER A 1 101 ? -0.995 -9.580 -8.181 1.00 90.00 101 SER A CA 1
ATOM 799 C C . SER A 1 101 ? -0.818 -10.859 -7.350 1.00 90.00 101 SER A C 1
ATOM 801 O O . SER A 1 101 ? -0.867 -11.970 -7.873 1.00 90.00 101 SER A O 1
ATOM 803 N N . GLN A 1 102 ? -0.530 -10.711 -6.056 1.00 89.88 102 GLN A N 1
ATOM 804 C CA . GLN A 1 102 ? -0.350 -11.813 -5.113 1.00 89.88 102 GLN A CA 1
ATOM 805 C C . GLN A 1 102 ? -1.161 -11.566 -3.829 1.00 89.88 102 GLN A C 1
ATOM 807 O O . GLN A 1 102 ? -1.167 -10.441 -3.314 1.00 89.88 102 GLN A O 1
ATOM 812 N N . PRO A 1 103 ? -1.778 -12.610 -3.245 1.00 83.69 103 PRO A N 1
ATOM 813 C CA . PRO A 1 103 ? -2.652 -12.499 -2.075 1.00 83.69 103 PRO A CA 1
ATOM 814 C C . PRO A 1 103 ? -1.908 -12.280 -0.756 1.00 83.69 103 PRO A C 1
ATOM 816 O O . PRO A 1 103 ? -2.531 -12.058 0.280 1.00 83.69 103 PRO A O 1
ATOM 819 N N . SER A 1 104 ? -0.575 -12.373 -0.754 1.00 82.69 104 SER A N 1
ATOM 820 C CA . SER A 1 104 ? 0.242 -12.182 0.444 1.00 82.69 104 SER A CA 1
ATOM 821 C C . SER A 1 104 ? 1.555 -11.479 0.129 1.00 82.69 104 SER A C 1
ATOM 823 O O . SER A 1 104 ? 2.188 -11.740 -0.893 1.00 82.69 104 SER A O 1
ATOM 825 N N . TRP A 1 105 ? 2.021 -10.644 1.061 1.00 83.88 105 TRP A N 1
ATOM 826 C CA . TRP A 1 105 ? 3.359 -10.049 0.985 1.00 83.88 105 TRP A CA 1
ATOM 827 C C . TRP A 1 105 ? 4.472 -11.100 0.900 1.00 83.88 105 TRP A C 1
ATOM 829 O O . TRP A 1 105 ? 5.494 -10.848 0.274 1.00 83.88 105 TRP A O 1
ATOM 839 N N . GLY A 1 106 ? 4.282 -12.281 1.500 1.00 85.75 106 GLY A N 1
ATOM 840 C CA . GLY A 1 106 ? 5.217 -13.399 1.355 1.00 85.75 106 GLY A CA 1
ATOM 841 C C . GLY A 1 106 ? 5.375 -13.828 -0.105 1.00 85.75 106 GLY A C 1
ATOM 842 O O . GLY A 1 106 ? 6.498 -13.899 -0.593 1.00 85.75 106 GLY A O 1
ATOM 843 N N . GLN A 1 107 ? 4.261 -14.011 -0.817 1.00 90.25 107 GLN A N 1
ATOM 844 C CA . GLN A 1 107 ? 4.260 -14.383 -2.236 1.00 90.25 107 GLN A CA 1
ATOM 845 C C . GLN A 1 107 ? 4.764 -13.254 -3.147 1.00 90.25 107 GLN A C 1
ATOM 847 O O . GLN A 1 107 ? 5.461 -13.526 -4.122 1.00 90.25 107 GLN A O 1
ATOM 852 N N . VAL A 1 108 ? 4.484 -11.984 -2.818 1.00 91.56 108 VAL A N 1
ATOM 853 C CA . VAL A 1 108 ? 5.085 -10.825 -3.512 1.00 91.56 108 VAL A CA 1
ATOM 854 C C . VAL A 1 108 ? 6.613 -10.891 -3.436 1.00 91.56 108 VAL A C 1
ATOM 856 O O . VAL A 1 108 ? 7.293 -10.823 -4.459 1.00 91.56 108 VAL A O 1
ATOM 859 N N . LEU A 1 109 ? 7.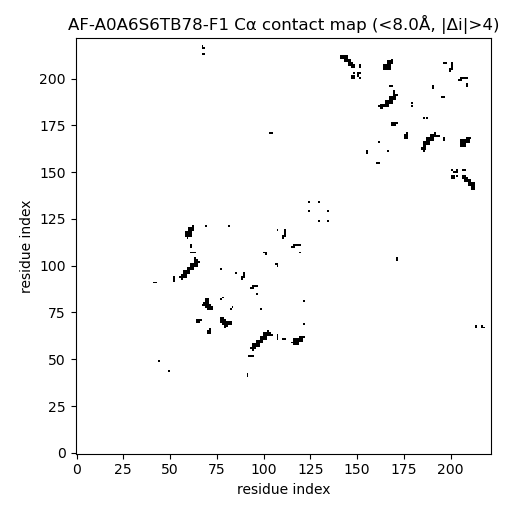152 -11.065 -2.225 1.00 90.38 109 LEU A N 1
ATOM 860 C CA . LEU A 1 109 ? 8.595 -11.133 -1.991 1.00 90.38 109 LEU A CA 1
ATOM 861 C C . LEU A 1 109 ? 9.224 -12.363 -2.647 1.00 90.38 109 LEU A C 1
ATOM 863 O O . LEU A 1 109 ? 10.298 -12.256 -3.226 1.00 90.38 109 LEU A O 1
ATOM 867 N N . GLU A 1 110 ? 8.566 -13.519 -2.590 1.00 93.50 110 GLU A N 1
ATOM 868 C CA . GLU A 1 110 ? 9.019 -14.730 -3.277 1.00 93.50 110 GLU A CA 1
ATOM 869 C C . GLU A 1 110 ? 9.086 -14.522 -4.796 1.00 93.50 110 GLU A C 1
ATOM 871 O O . GLU A 1 110 ? 10.089 -14.860 -5.426 1.00 93.50 110 GLU A O 1
ATOM 876 N N . THR A 1 111 ? 8.056 -13.911 -5.386 1.00 95.19 111 THR A N 1
ATOM 877 C CA . THR A 1 111 ? 7.999 -13.609 -6.824 1.00 95.19 111 THR A CA 1
ATOM 878 C C . THR A 1 111 ? 9.145 -12.681 -7.236 1.00 95.19 111 THR A C 1
ATOM 880 O O . THR A 1 111 ? 9.840 -12.955 -8.213 1.00 95.19 111 THR A O 1
ATOM 883 N N . ALA A 1 112 ? 9.402 -11.627 -6.460 1.00 93.69 112 ALA A N 1
ATOM 884 C CA . ALA A 1 112 ? 10.501 -10.702 -6.726 1.00 93.69 112 ALA A CA 1
ATOM 885 C C . ALA A 1 112 ? 11.881 -11.353 -6.530 1.00 93.69 112 ALA A C 1
ATOM 887 O O . ALA A 1 112 ? 12.744 -11.274 -7.399 1.00 93.69 112 ALA A O 1
ATOM 888 N N . ASN A 1 113 ? 12.087 -12.069 -5.422 1.00 93.38 113 ASN A N 1
ATOM 889 C CA . ASN A 1 113 ? 13.375 -12.694 -5.102 1.00 93.38 113 ASN A CA 1
ATOM 890 C C . ASN A 1 113 ? 13.725 -13.851 -6.045 1.00 93.38 113 ASN A C 1
ATOM 892 O O . ASN A 1 113 ? 14.901 -14.108 -6.293 1.00 93.38 113 ASN A O 1
ATOM 896 N N . SER A 1 114 ? 12.715 -14.527 -6.601 1.00 95.69 114 SER A N 1
ATOM 897 C CA . SER A 1 114 ? 12.891 -15.539 -7.649 1.00 95.69 114 SER A CA 1
ATOM 898 C C . SER A 1 114 ? 13.035 -14.946 -9.056 1.00 95.69 114 SER A C 1
ATOM 900 O O . SER A 1 114 ? 13.091 -15.706 -10.020 1.00 95.69 114 SER A O 1
ATOM 902 N N . ARG A 1 115 ? 13.116 -13.610 -9.185 1.00 93.44 115 ARG A N 1
ATOM 903 C CA . ARG A 1 115 ? 13.210 -12.875 -10.459 1.00 93.44 115 ARG A CA 1
ATOM 904 C C . ARG A 1 115 ? 12.058 -13.166 -11.428 1.00 93.44 115 ARG A C 1
ATOM 906 O O . ARG A 1 115 ? 12.221 -13.083 -12.638 1.00 93.44 115 ARG A O 1
ATOM 913 N N . LYS A 1 116 ? 10.881 -13.508 -10.895 1.00 95.75 116 LYS A N 1
ATOM 914 C CA . LYS A 1 116 ? 9.623 -13.605 -11.658 1.00 95.75 116 LYS A CA 1
ATOM 915 C C . LYS A 1 116 ? 8.904 -12.254 -11.769 1.00 95.75 116 LYS A C 1
ATOM 917 O O . LYS A 1 116 ? 7.872 -12.168 -12.434 1.00 95.75 116 LYS A O 1
ATOM 922 N N . ALA A 1 117 ? 9.412 -11.239 -11.073 1.00 96.75 117 ALA A N 1
ATOM 923 C CA . ALA A 1 117 ? 9.031 -9.841 -11.194 1.00 96.75 117 ALA A CA 1
ATOM 924 C C . ALA A 1 117 ? 10.287 -8.966 -11.161 1.00 96.75 117 ALA A C 1
ATOM 926 O O . ALA A 1 117 ? 11.161 -9.198 -10.323 1.00 96.75 117 ALA A O 1
ATOM 927 N N . ASP A 1 118 ? 10.337 -7.950 -12.017 1.00 95.56 118 ASP A N 1
ATOM 928 C CA . ASP A 1 118 ? 11.428 -6.971 -12.069 1.00 95.56 118 ASP A CA 1
ATOM 929 C C . ASP A 1 118 ? 11.216 -5.849 -11.048 1.00 95.56 118 ASP A C 1
ATOM 931 O O . ASP A 1 118 ? 12.165 -5.322 -10.468 1.00 95.56 118 ASP A O 1
ATOM 935 N N . ILE A 1 119 ? 9.950 -5.496 -10.803 1.00 94.81 119 ILE A N 1
ATOM 936 C CA . ILE A 1 119 ? 9.554 -4.406 -9.913 1.00 94.81 119 ILE A CA 1
ATOM 937 C C . ILE A 1 119 ? 8.536 -4.927 -8.890 1.00 94.81 119 ILE A C 1
ATOM 939 O O . ILE A 1 119 ? 7.584 -5.633 -9.227 1.00 94.81 119 ILE A O 1
ATOM 943 N N . ILE A 1 120 ? 8.710 -4.538 -7.626 1.00 92.44 120 ILE A N 1
ATOM 944 C CA . ILE A 1 120 ? 7.644 -4.591 -6.618 1.00 92.44 120 ILE A CA 1
ATOM 945 C C . ILE A 1 120 ? 7.070 -3.189 -6.528 1.00 92.44 120 ILE A C 1
ATOM 947 O O . ILE A 1 120 ? 7.817 -2.252 -6.244 1.00 92.44 120 ILE A O 1
ATOM 951 N N . GLY A 1 121 ? 5.770 -3.018 -6.732 1.00 89.50 121 GLY A N 1
ATOM 952 C CA . GLY A 1 121 ? 5.190 -1.691 -6.566 1.00 89.50 121 GLY A CA 1
ATOM 953 C C . GLY A 1 121 ? 4.344 -1.527 -5.305 1.00 89.50 121 GLY A C 1
ATOM 954 O O . GLY A 1 121 ? 4.005 -2.480 -4.604 1.00 89.50 121 GLY A O 1
ATOM 955 N N . SER A 1 122 ? 4.005 -0.261 -5.034 1.00 82.19 122 SER A N 1
ATOM 956 C CA . SER A 1 122 ? 3.248 0.191 -3.856 1.00 82.19 122 SER A CA 1
ATOM 957 C C . SER A 1 122 ? 3.845 -0.298 -2.524 1.00 82.19 122 SER A C 1
ATOM 959 O O . SER A 1 122 ? 3.154 -0.785 -1.629 1.00 82.19 122 SER A O 1
ATOM 961 N N . VAL A 1 123 ? 5.171 -0.186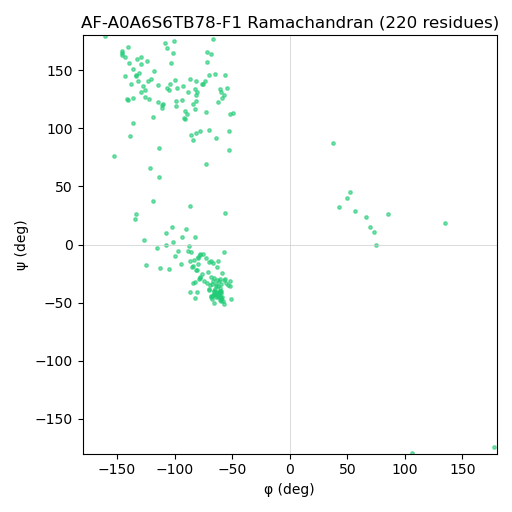 -2.392 1.00 83.56 123 VAL A N 1
ATOM 962 C CA . VAL A 1 123 ? 5.902 -0.571 -1.179 1.00 83.56 123 VAL A CA 1
ATOM 963 C C . VAL A 1 123 ? 6.079 0.641 -0.268 1.00 83.56 123 VAL A C 1
ATOM 965 O O . VAL A 1 123 ? 6.675 1.642 -0.662 1.00 83.56 123 VAL A O 1
ATOM 968 N N . LEU A 1 124 ? 5.629 0.532 0.984 1.00 78.12 124 LEU A N 1
ATOM 969 C CA . LEU A 1 124 ? 5.999 1.491 2.026 1.00 78.12 124 LEU A CA 1
ATOM 970 C C . LEU A 1 124 ? 7.457 1.252 2.433 1.00 78.12 124 LEU A C 1
ATOM 972 O O . LEU A 1 124 ? 7.788 0.205 2.999 1.00 78.12 124 LEU A O 1
ATOM 976 N N . ALA A 1 125 ? 8.322 2.226 2.152 1.00 74.12 125 ALA A N 1
ATOM 977 C CA . ALA A 1 125 ? 9.737 2.145 2.485 1.00 74.12 125 ALA A CA 1
ATOM 978 C C . ALA A 1 125 ? 9.936 1.957 3.999 1.00 74.12 125 ALA A C 1
ATOM 980 O O . ALA A 1 125 ? 9.442 2.729 4.821 1.00 74.12 125 ALA A O 1
ATOM 981 N N . ASN A 1 126 ? 10.687 0.923 4.374 1.00 74.69 126 ASN A N 1
ATOM 982 C CA . ASN A 1 126 ? 11.171 0.718 5.735 1.00 74.69 126 ASN A CA 1
ATOM 983 C C . ASN A 1 126 ? 12.562 0.074 5.701 1.00 74.69 126 ASN A C 1
ATOM 985 O O . ASN A 1 126 ? 12.975 -0.448 4.664 1.00 74.69 126 ASN A O 1
ATOM 989 N N . LYS A 1 127 ? 13.261 0.079 6.847 1.00 73.31 127 LYS A N 1
ATOM 990 C CA . LYS A 1 127 ? 14.652 -0.396 6.953 1.00 73.31 127 LYS A CA 1
ATOM 991 C C . LYS A 1 127 ? 14.872 -1.801 6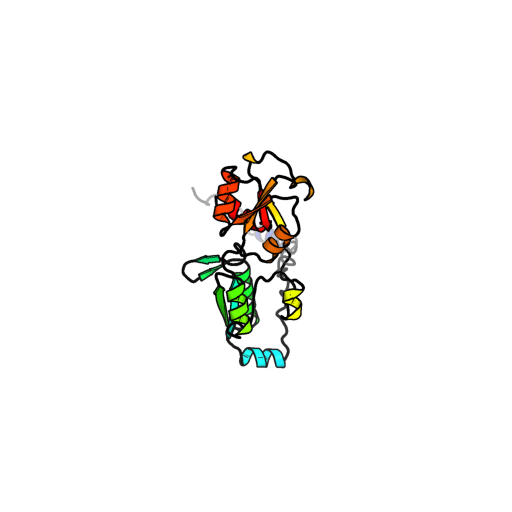.381 1.00 73.31 127 LYS A C 1
ATOM 993 O O . LYS A 1 127 ? 15.915 -2.035 5.785 1.00 73.31 127 LYS A O 1
ATOM 998 N N . ASN A 1 128 ? 13.897 -2.700 6.531 1.00 72.75 128 ASN A N 1
ATOM 999 C CA . ASN A 1 128 ? 14.006 -4.072 6.038 1.00 72.75 128 ASN A CA 1
ATOM 1000 C C . ASN A 1 128 ? 13.911 -4.148 4.511 1.00 72.75 128 ASN A C 1
ATOM 1002 O O . ASN A 1 128 ? 14.530 -5.015 3.915 1.00 72.75 128 ASN A O 1
ATOM 1006 N N . PHE A 1 129 ? 13.144 -3.274 3.857 1.00 79.12 129 PHE A N 1
ATOM 1007 C CA . PHE A 1 129 ? 13.102 -3.255 2.393 1.00 79.12 129 PHE A CA 1
ATOM 1008 C C . PHE A 1 129 ? 14.295 -2.506 1.799 1.00 79.12 129 PHE A C 1
ATOM 1010 O O . PHE A 1 129 ? 14.882 -2.967 0.825 1.00 79.12 129 PHE A O 1
ATOM 1017 N N . THR A 1 130 ? 14.691 -1.377 2.391 1.00 79.25 130 THR A N 1
ATOM 1018 C CA . THR A 1 130 ? 15.780 -0.543 1.856 1.00 79.25 130 THR A CA 1
ATOM 1019 C C . THR A 1 130 ? 17.152 -1.222 1.913 1.00 79.25 130 THR A C 1
ATOM 1021 O O . THR A 1 130 ? 18.073 -0.765 1.250 1.00 79.25 130 THR A O 1
ATOM 1024 N N . SER A 1 131 ? 17.314 -2.301 2.690 1.00 83.62 131 SER A N 1
ATOM 1025 C CA . SER A 1 131 ? 18.539 -3.116 2.704 1.00 83.62 131 SER A CA 1
ATOM 1026 C C . SER A 1 131 ? 18.607 -4.168 1.591 1.00 83.62 131 SER A C 1
ATOM 1028 O O . SER A 1 131 ? 19.670 -4.749 1.385 1.00 83.62 131 SER A O 1
ATOM 1030 N N . HIS A 1 132 ? 17.496 -4.449 0.901 1.00 85.00 132 HIS A N 1
ATOM 1031 C CA . HIS A 1 132 ? 17.394 -5.532 -0.087 1.00 85.00 132 HIS A CA 1
ATOM 1032 C C . HIS A 1 132 ? 16.926 -5.075 -1.474 1.00 85.00 132 HIS A C 1
ATOM 1034 O O . HIS A 1 132 ? 17.129 -5.806 -2.440 1.00 85.00 132 HIS A O 1
ATOM 1040 N N . TYR A 1 133 ? 16.332 -3.884 -1.588 1.00 89.75 133 TYR A N 1
ATOM 1041 C CA . TYR A 1 133 ? 15.770 -3.367 -2.834 1.00 89.75 133 TYR A CA 1
ATOM 1042 C C . TYR A 1 133 ? 16.189 -1.920 -3.082 1.00 89.75 133 TYR A C 1
ATOM 1044 O O . TYR A 1 133 ? 16.277 -1.116 -2.151 1.00 89.75 133 TYR A O 1
ATOM 1052 N N . ASN A 1 134 ? 16.366 -1.582 -4.359 1.00 91.81 134 ASN A N 1
ATOM 1053 C CA . ASN A 1 134 ? 16.479 -0.198 -4.800 1.00 91.81 134 ASN A CA 1
ATOM 1054 C C . ASN A 1 134 ? 15.077 0.409 -4.901 1.00 91.81 134 ASN A C 1
ATOM 1056 O O . ASN A 1 134 ? 14.180 -0.187 -5.496 1.00 91.81 134 ASN A O 1
ATOM 1060 N N . PHE A 1 135 ? 14.895 1.592 -4.320 1.00 90.50 135 PHE A N 1
ATOM 1061 C CA . PHE A 1 135 ? 13.634 2.326 -4.373 1.00 90.50 135 PHE A CA 1
ATOM 1062 C C . PHE A 1 135 ? 13.693 3.408 -5.446 1.00 90.50 135 PHE A C 1
ATOM 1064 O O . PHE A 1 135 ? 14.710 4.083 -5.608 1.00 90.50 135 PHE A O 1
ATOM 1071 N N . THR A 1 136 ? 12.576 3.601 -6.144 1.00 89.62 136 THR A N 1
ATOM 1072 C CA . THR A 1 136 ? 12.357 4.790 -6.968 1.00 89.62 136 THR A CA 1
ATOM 1073 C C . THR A 1 136 ? 12.241 6.031 -6.082 1.00 89.62 136 THR A C 1
ATOM 1075 O O . THR A 1 136 ? 12.182 5.950 -4.851 1.00 89.62 136 THR A O 1
ATOM 1078 N N . LEU A 1 137 ? 12.109 7.201 -6.709 1.00 86.81 137 LEU A N 1
ATOM 1079 C CA . LEU A 1 137 ? 11.576 8.363 -6.004 1.00 86.81 137 LEU A CA 1
ATOM 1080 C C . LEU A 1 137 ? 10.196 8.035 -5.418 1.00 86.81 137 LEU A C 1
ATOM 1082 O O . LEU A 1 137 ? 9.425 7.263 -5.999 1.00 86.81 137 LEU A O 1
ATOM 1086 N N . SER A 1 138 ? 9.902 8.616 -4.253 1.00 85.25 138 SER A N 1
ATOM 1087 C CA . SER A 1 138 ? 8.620 8.408 -3.584 1.00 85.25 138 SER A CA 1
ATOM 1088 C C . SER A 1 138 ? 7.491 8.939 -4.460 1.00 85.25 138 SER A C 1
ATOM 1090 O O . SER A 1 138 ? 7.468 10.121 -4.791 1.00 85.25 138 SER A O 1
ATOM 1092 N N . THR 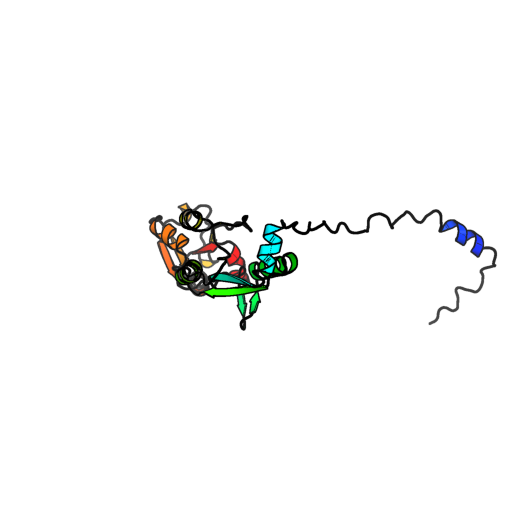A 1 139 ? 6.537 8.078 -4.805 1.00 81.06 139 THR A N 1
ATOM 1093 C CA . THR A 1 139 ? 5.352 8.445 -5.598 1.00 81.06 139 THR A CA 1
ATOM 1094 C C . THR A 1 139 ? 4.196 8.955 -4.735 1.00 81.06 139 THR A C 1
ATOM 1096 O O . THR A 1 139 ? 3.150 9.338 -5.248 1.00 81.06 139 THR A O 1
ATOM 1099 N N . GLY A 1 140 ? 4.374 8.985 -3.413 1.00 80.69 140 GLY A N 1
ATOM 1100 C CA . GLY A 1 140 ? 3.400 9.516 -2.471 1.00 80.69 140 GLY A CA 1
ATOM 1101 C C . GLY A 1 140 ? 3.850 9.363 -1.024 1.00 80.69 140 GLY A C 1
ATOM 1102 O O . GLY A 1 140 ? 4.965 8.928 -0.739 1.00 80.69 140 GLY A O 1
ATOM 1103 N N . SER A 1 141 ? 2.965 9.718 -0.101 1.00 81.12 141 SER A N 1
ATOM 1104 C CA . SER A 1 141 ? 3.107 9.418 1.323 1.00 81.12 141 SER A CA 1
ATOM 1105 C C . SER A 1 141 ? 1.765 8.931 1.848 1.00 81.12 141 SER A C 1
ATOM 1107 O O . SER A 1 141 ? 0.733 9.316 1.303 1.00 81.12 141 SER A O 1
ATOM 1109 N N . SER A 1 142 ? 1.786 8.089 2.875 1.00 80.94 142 SER A N 1
ATOM 1110 C CA . SER A 1 142 ? 0.573 7.592 3.514 1.00 80.94 142 SER A CA 1
ATOM 1111 C C . SER A 1 142 ? 0.705 7.697 5.024 1.00 80.94 142 SER A C 1
ATOM 1113 O O . SER A 1 142 ? 1.801 7.544 5.575 1.00 80.94 142 SER A O 1
ATOM 1115 N N . LYS A 1 143 ? -0.410 7.985 5.693 1.00 84.56 143 LYS A N 1
ATOM 1116 C CA . LYS A 1 143 ? -0.491 8.063 7.153 1.00 84.56 143 LYS A CA 1
ATOM 1117 C C . LYS A 1 143 ? -1.503 7.052 7.665 1.00 84.56 143 LYS A C 1
ATOM 1119 O O . LYS A 1 143 ? -2.548 6.849 7.059 1.00 84.56 143 LYS A O 1
ATOM 1124 N N . PHE A 1 144 ? -1.208 6.445 8.808 1.00 87.25 144 PHE A N 1
ATOM 1125 C CA . PHE A 1 144 ? -2.174 5.606 9.510 1.00 87.25 144 PHE A CA 1
ATOM 1126 C C . PHE A 1 144 ? -3.142 6.462 10.333 1.00 87.25 144 PHE A C 1
ATOM 1128 O O . PHE A 1 144 ? -2.748 7.441 10.965 1.00 87.25 144 PHE A O 1
ATOM 1135 N N . PHE A 1 145 ? -4.403 6.051 10.327 1.00 90.44 145 PHE A N 1
ATOM 1136 C CA . PHE A 1 145 ? -5.536 6.630 11.030 1.00 90.44 145 PHE A CA 1
ATOM 1137 C C . PHE A 1 145 ? -6.316 5.521 11.731 1.00 90.44 145 PHE A C 1
ATOM 1139 O O . PHE A 1 145 ? -6.255 4.349 11.351 1.00 90.44 145 PHE A O 1
ATOM 1146 N N . VAL A 1 146 ? -7.091 5.918 12.733 1.00 92.75 146 VAL A N 1
ATOM 1147 C CA . VAL A 1 146 ? -8.122 5.078 13.335 1.00 92.75 146 VAL A CA 1
ATOM 1148 C C . VAL A 1 146 ? -9.495 5.552 12.874 1.00 92.75 146 VAL A C 1
ATOM 1150 O O . VAL A 1 146 ? -9.785 6.748 12.891 1.00 92.75 146 VAL A O 1
ATOM 1153 N N . PHE A 1 147 ? -10.341 4.618 12.457 1.00 91.75 147 PHE A N 1
ATOM 1154 C CA . PHE A 1 147 ? -11.704 4.883 12.005 1.00 91.75 147 PHE A CA 1
ATOM 1155 C C . PHE A 1 147 ? -12.687 4.235 12.979 1.00 91.75 147 PHE A C 1
ATOM 1157 O O . PHE A 1 147 ? -12.613 3.031 13.198 1.00 91.75 147 PHE A O 1
ATOM 1164 N N . GLY A 1 148 ? -13.587 5.020 13.569 1.00 92.12 148 GLY A N 1
ATOM 1165 C CA . GLY A 1 148 ? -14.677 4.527 14.419 1.00 92.12 148 GLY A CA 1
ATOM 1166 C C . GLY A 1 148 ? -16.035 4.661 13.730 1.00 92.12 148 GLY A C 1
ATOM 1167 O O . GLY A 1 148 ? -16.144 5.272 12.664 1.00 92.12 148 GLY A O 1
ATOM 1168 N N . SER A 1 149 ? -17.085 4.126 14.350 1.00 88.38 149 SER A N 1
ATOM 1169 C CA . SER A 1 149 ? -18.471 4.365 13.933 1.00 88.38 149 SER A CA 1
ATOM 1170 C C . SER A 1 149 ? -19.136 5.421 14.819 1.00 88.38 149 SER A C 1
ATOM 1172 O O . SER A 1 149 ? -18.583 5.875 15.822 1.00 88.38 149 SER A O 1
ATOM 1174 N N . LYS A 1 150 ? -20.376 5.796 14.482 1.00 85.00 150 LYS A N 1
ATOM 1175 C CA . LYS A 1 150 ? -21.203 6.629 15.371 1.00 85.00 150 LYS A CA 1
ATOM 1176 C C . LYS A 1 150 ? -21.438 5.966 16.737 1.00 85.00 150 LYS A C 1
ATOM 1178 O O . LYS A 1 150 ? -21.695 6.678 17.700 1.00 85.00 150 LYS A O 1
ATOM 1183 N N . LEU A 1 151 ? -21.347 4.634 16.820 1.00 84.31 151 LEU A N 1
ATOM 1184 C CA . LEU A 1 151 ? -21.544 3.875 18.058 1.00 84.31 151 LEU A CA 1
ATOM 1185 C C . LEU A 1 151 ? -20.331 3.937 18.987 1.00 84.31 151 LEU A C 1
ATOM 1187 O O . LEU A 1 151 ? -20.512 3.878 20.197 1.00 84.31 151 LEU A O 1
ATOM 1191 N N . THR A 1 152 ? -19.122 4.117 18.442 1.00 82.25 152 THR A N 1
ATOM 1192 C CA . THR A 1 152 ? -17.885 4.201 19.230 1.00 82.25 152 THR A CA 1
ATOM 1193 C C . THR A 1 152 ? -17.953 5.311 20.289 1.00 82.25 152 THR A C 1
ATOM 1195 O O . THR A 1 152 ? -17.334 5.190 21.339 1.00 82.25 152 THR A O 1
ATOM 1198 N N . ASN A 1 153 ? -18.713 6.391 20.028 1.00 81.75 153 ASN A N 1
ATOM 1199 C CA . ASN A 1 153 ? -19.004 7.501 20.953 1.00 81.75 153 ASN A CA 1
ATOM 1200 C C . ASN A 1 153 ? -17.785 8.004 21.764 1.00 81.75 153 ASN A C 1
ATOM 1202 O O . ASN A 1 153 ? -17.906 8.448 22.906 1.00 81.75 153 ASN A O 1
ATOM 1206 N N . LYS A 1 154 ? -16.592 7.928 21.166 1.00 83.62 154 LYS A N 1
ATOM 1207 C CA . LYS A 1 154 ? -15.311 8.291 21.771 1.00 83.62 154 LYS A CA 1
ATOM 1208 C C . LYS A 1 154 ? -14.507 9.088 20.758 1.00 83.62 154 LYS A C 1
ATOM 1210 O O . LYS A 1 154 ? -14.297 8.650 19.628 1.00 83.62 154 LYS A O 1
ATOM 1215 N N . ARG A 1 155 ? -14.066 10.275 21.165 1.00 85.94 155 ARG A N 1
ATOM 1216 C CA . ARG A 1 155 ? -13.179 11.121 20.367 1.00 85.94 155 ARG A CA 1
ATOM 1217 C C . ARG A 1 155 ? -11.733 10.746 20.677 1.00 85.94 155 ARG A C 1
ATOM 1219 O O . ARG A 1 155 ? -11.371 10.645 21.844 1.00 85.94 155 ARG A O 1
ATOM 1226 N N . ILE A 1 156 ? -10.943 10.534 19.630 1.00 89.69 156 ILE A N 1
ATOM 1227 C CA . ILE A 1 156 ? -9.516 10.212 19.710 1.00 89.69 156 ILE A CA 1
ATOM 1228 C C . ILE A 1 156 ? -8.737 11.413 19.187 1.00 89.69 156 ILE A C 1
ATOM 1230 O O . ILE A 1 156 ? -8.936 11.820 18.043 1.00 89.69 156 ILE A O 1
ATOM 1234 N N . GLU A 1 157 ? -7.869 11.983 20.018 1.00 89.50 157 GLU A N 1
ATOM 1235 C CA . GLU A 1 157 ? -6.987 13.097 19.646 1.00 89.50 157 GLU A CA 1
ATOM 1236 C C . GLU A 1 157 ? -5.516 12.670 19.633 1.00 89.50 157 GLU A C 1
ATOM 1238 O O . GLU A 1 157 ? -4.682 13.288 18.973 1.00 89.50 157 GLU A O 1
ATOM 1243 N N . SER A 1 158 ? -5.201 11.576 20.325 1.00 90.00 158 SER A N 1
ATOM 1244 C CA . SER A 1 158 ? -3.868 11.006 20.425 1.00 90.00 158 SER A CA 1
ATOM 1245 C C . SER A 1 158 ? -3.901 9.478 20.504 1.00 90.00 158 SER A C 1
ATOM 1247 O O . SER A 1 158 ? -4.918 8.863 20.819 1.00 90.00 158 SER A O 1
ATOM 1249 N N . VAL A 1 159 ? -2.748 8.844 20.278 1.00 87.62 159 VAL A N 1
ATOM 1250 C CA . VAL A 1 159 ? -2.587 7.389 20.460 1.00 87.62 159 VAL A CA 1
ATOM 1251 C C . VAL A 1 159 ? -2.869 6.964 21.908 1.00 87.62 159 VAL A C 1
ATOM 1253 O O . VAL A 1 159 ? -3.340 5.854 22.135 1.00 87.62 159 VAL A O 1
ATOM 1256 N N . ALA A 1 160 ? -2.630 7.836 22.894 1.00 90.75 160 ALA A N 1
ATOM 1257 C CA . ALA A 1 160 ? -2.901 7.530 24.298 1.00 90.75 160 ALA A CA 1
ATOM 1258 C C . ALA A 1 160 ? -4.400 7.297 24.569 1.00 90.75 160 ALA A C 1
ATOM 1260 O O . ALA A 1 160 ? -4.745 6.462 25.406 1.00 90.75 160 ALA A O 1
ATOM 1261 N N . ASP A 1 161 ? -5.288 7.946 23.809 1.00 92.62 161 ASP A N 1
ATOM 1262 C CA . ASP A 1 161 ? -6.744 7.809 23.963 1.00 92.62 161 ASP A CA 1
ATOM 1263 C C . ASP A 1 161 ? -7.264 6.433 23.509 1.00 92.62 161 ASP A C 1
ATOM 1265 O O . ASP A 1 161 ? -8.385 6.040 23.850 1.00 92.62 161 ASP A O 1
ATOM 1269 N N . LEU A 1 162 ? -6.445 5.678 22.766 1.00 92.81 162 LEU A N 1
ATOM 1270 C CA . LEU A 1 162 ? -6.735 4.302 22.354 1.00 92.81 162 LEU A CA 1
ATOM 1271 C C . LEU A 1 162 ? -6.502 3.285 23.477 1.00 92.81 162 LEU A C 1
ATOM 1273 O O . LEU A 1 162 ? -6.860 2.116 23.328 1.00 92.81 162 LEU A O 1
ATOM 1277 N N . SER A 1 163 ? -5.918 3.702 24.602 1.00 92.88 163 SER A N 1
ATOM 1278 C CA . SER A 1 163 ? -5.699 2.816 25.742 1.00 92.88 163 SER A CA 1
ATOM 1279 C C . SER A 1 163 ? -7.023 2.205 26.215 1.00 92.88 163 SER A C 1
ATOM 1281 O O . SER A 1 163 ? -8.003 2.921 26.441 1.00 92.88 163 SER A O 1
ATOM 1283 N N . GLY A 1 164 ? -7.049 0.878 26.351 1.00 89.94 164 GLY A N 1
ATOM 1284 C CA . GLY A 1 164 ? -8.246 0.121 26.735 1.00 89.94 164 GLY A CA 1
ATOM 1285 C C . GLY A 1 164 ? -9.365 0.075 25.685 1.00 89.94 164 GLY A C 1
ATOM 1286 O O . GLY A 1 164 ? -10.488 -0.262 26.040 1.00 89.94 164 GLY A O 1
ATOM 1287 N N . THR A 1 165 ? -9.087 0.439 24.428 1.00 92.69 165 THR A N 1
ATOM 1288 C CA . THR A 1 165 ? -10.030 0.291 23.302 1.00 92.69 165 THR A CA 1
ATOM 1289 C C . THR A 1 165 ? -9.663 -0.899 22.426 1.00 92.69 165 THR A C 1
ATOM 1291 O O . THR A 1 165 ? -8.496 -1.304 22.378 1.00 92.69 165 THR A O 1
ATOM 1294 N N . GLN A 1 166 ? -10.657 -1.415 21.708 1.00 95.56 166 GLN A N 1
ATOM 1295 C CA . GLN A 1 166 ? -10.517 -2.503 20.749 1.00 95.56 166 GLN A CA 1
ATOM 1296 C C . GLN A 1 166 ? -10.239 -1.962 19.350 1.00 95.56 166 GLN A C 1
ATOM 1298 O O . GLN A 1 166 ? -11.086 -1.308 18.736 1.00 95.56 166 GLN A O 1
ATOM 1303 N N . VAL A 1 167 ? -9.050 -2.252 18.826 1.00 97.19 167 VAL A N 1
ATOM 1304 C CA . VAL A 1 167 ? -8.584 -1.734 17.536 1.00 97.19 167 VAL A CA 1
ATOM 1305 C C . VAL A 1 167 ? -8.318 -2.884 16.569 1.00 97.19 167 VAL A C 1
ATOM 1307 O O . VAL A 1 167 ? -7.353 -3.635 16.706 1.00 97.19 167 VAL A O 1
ATOM 1310 N N . GLY A 1 168 ? 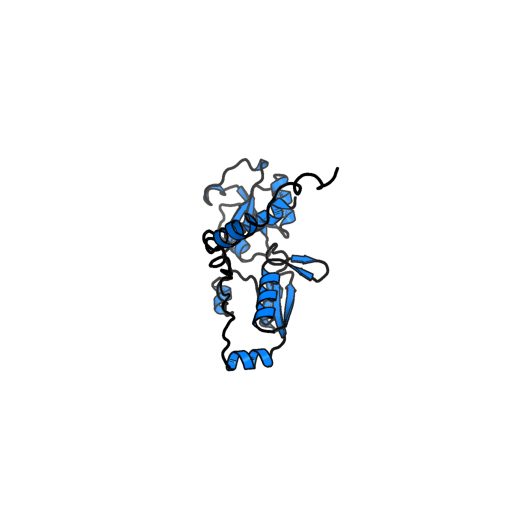-9.169 -3.010 15.556 1.00 97.12 168 GLY A N 1
ATOM 1311 C CA . GLY A 1 168 ? -9.020 -3.977 14.476 1.00 97.12 168 GLY A CA 1
ATOM 1312 C C . GLY A 1 168 ? -7.916 -3.583 13.495 1.00 97.12 168 GLY A C 1
ATOM 1313 O O . GLY A 1 168 ? -7.787 -2.412 13.130 1.00 97.12 168 GLY A O 1
ATOM 1314 N N . TYR A 1 169 ? -7.139 -4.558 13.026 1.00 94.88 169 TYR A N 1
ATOM 1315 C CA . TYR A 1 169 ? -6.126 -4.373 11.981 1.00 94.88 169 TYR A CA 1
ATOM 1316 C C . TYR A 1 169 ? -6.014 -5.610 11.082 1.00 94.88 169 TYR A C 1
ATOM 1318 O O . TYR A 1 169 ? -6.473 -6.695 11.428 1.00 94.88 169 TYR A O 1
ATOM 1326 N N . ILE A 1 170 ? -5.393 -5.451 9.911 1.00 89.75 170 ILE A N 1
ATOM 1327 C CA . ILE A 1 170 ? -5.181 -6.554 8.964 1.00 89.75 170 ILE A CA 1
ATOM 1328 C C . ILE A 1 170 ? -3.943 -7.360 9.368 1.00 89.75 170 ILE A C 1
ATOM 1330 O O . ILE A 1 170 ? -2.827 -6.843 9.294 1.00 89.75 170 ILE A O 1
ATOM 1334 N N . ALA A 1 171 ? -4.130 -8.634 9.714 1.00 88.19 171 ALA A N 1
ATOM 1335 C CA . ALA A 1 171 ? -3.074 -9.525 10.209 1.00 88.19 171 ALA A CA 1
ATOM 1336 C C . ALA A 1 171 ? -1.939 -9.752 9.193 1.00 88.19 171 ALA A C 1
ATOM 1338 O O . ALA A 1 171 ? -0.774 -9.908 9.550 1.00 88.19 171 ALA A O 1
ATOM 1339 N N . SER A 1 172 ? -2.253 -9.729 7.893 1.00 80.25 172 SER A N 1
ATOM 1340 C CA . SER A 1 172 ? -1.248 -9.875 6.831 1.00 80.25 172 SER A CA 1
ATOM 1341 C C . SER A 1 172 ? -0.348 -8.640 6.665 1.00 80.25 172 SER A C 1
ATOM 1343 O O . SER A 1 172 ? 0.690 -8.710 5.998 1.00 80.25 172 SER A O 1
ATOM 1345 N N . SER A 1 173 ? -0.694 -7.509 7.292 1.00 80.56 173 SER A N 1
ATOM 1346 C CA . SER A 1 173 ? 0.150 -6.316 7.317 1.00 80.56 173 SER A CA 1
ATOM 1347 C C . SER A 1 173 ? 1.226 -6.453 8.389 1.00 80.56 173 SER A C 1
ATOM 1349 O O . SER A 1 173 ? 1.023 -6.111 9.553 1.00 80.56 173 SER A O 1
ATOM 1351 N N . ARG A 1 174 ? 2.424 -6.890 7.981 1.00 76.69 174 ARG A N 1
ATOM 1352 C CA . ARG A 1 174 ? 3.575 -7.072 8.887 1.00 76.69 174 ARG A CA 1
ATOM 1353 C C . ARG A 1 174 ? 3.899 -5.822 9.713 1.00 76.69 174 ARG A C 1
ATOM 1355 O O . ARG A 1 174 ? 4.337 -5.942 10.856 1.00 76.69 174 ARG A O 1
ATOM 1362 N N . HIS A 1 175 ? 3.705 -4.629 9.145 1.00 80.00 175 HIS A N 1
ATOM 1363 C CA . HIS A 1 175 ? 3.945 -3.379 9.866 1.00 80.00 175 HIS A CA 1
ATOM 1364 C C . HIS A 1 175 ? 2.927 -3.164 10.994 1.00 80.00 175 HIS A C 1
ATOM 1366 O O . HIS A 1 175 ? 3.329 -2.834 12.108 1.00 80.00 175 HIS A O 1
ATOM 1372 N N . LEU A 1 176 ? 1.639 -3.413 10.732 1.00 88.25 176 LEU A N 1
ATOM 1373 C CA . LEU A 1 176 ? 0.586 -3.296 11.743 1.00 88.25 176 LEU A CA 1
ATOM 1374 C C . LEU A 1 176 ? 0.691 -4.392 12.803 1.00 88.25 176 LEU A C 1
ATOM 1376 O O . LEU A 1 176 ? 0.556 -4.091 13.981 1.00 88.25 176 LEU A O 1
ATOM 1380 N N . GLU A 1 177 ? 1.023 -5.620 12.405 1.00 88.31 177 GLU A N 1
ATOM 1381 C CA . GLU A 1 177 ? 1.301 -6.727 13.327 1.00 88.31 177 GLU A CA 1
ATOM 1382 C C . GLU A 1 177 ? 2.450 -6.372 14.286 1.00 88.31 177 GLU A C 1
ATOM 1384 O O . GLU A 1 177 ? 2.316 -6.473 15.503 1.00 88.31 177 GLU A O 1
ATOM 1389 N N . SER A 1 178 ? 3.569 -5.865 13.753 1.00 87.38 178 SER A N 1
ATOM 1390 C CA . SER A 1 178 ? 4.709 -5.444 14.583 1.00 87.38 178 SER A CA 1
ATOM 1391 C C . SER A 1 178 ? 4.328 -4.307 15.536 1.00 87.38 178 SER A C 1
ATOM 1393 O O . SER A 1 178 ? 4.718 -4.317 16.703 1.00 87.38 178 SER A O 1
ATOM 1395 N N . TYR A 1 179 ? 3.547 -3.335 15.053 1.00 89.75 179 TYR A N 1
ATOM 1396 C CA . TYR A 1 179 ? 3.055 -2.223 15.864 1.00 89.75 179 TYR A CA 1
ATOM 1397 C C . TYR A 1 179 ? 2.126 -2.708 16.988 1.00 89.75 179 TYR A C 1
ATOM 1399 O O . TYR A 1 179 ? 2.317 -2.330 18.144 1.00 89.75 179 TYR A O 1
ATOM 1407 N N . ALA A 1 180 ? 1.187 -3.605 16.685 1.00 92.44 180 ALA A N 1
ATOM 1408 C CA . ALA A 1 180 ? 0.284 -4.207 17.661 1.00 92.44 180 ALA A CA 1
ATOM 1409 C C . ALA A 1 180 ? 1.044 -4.986 18.747 1.00 92.44 180 ALA A C 1
ATOM 1411 O O . ALA A 1 180 ? 0.740 -4.897 19.937 1.00 92.44 180 ALA A O 1
ATOM 1412 N N . GLN A 1 181 ? 2.099 -5.709 18.363 1.00 91.12 181 GLN A N 1
ATOM 1413 C CA . GLN A 1 181 ? 2.919 -6.460 19.309 1.00 91.12 181 GLN A CA 1
ATOM 1414 C C . GLN A 1 181 ? 3.699 -5.561 20.280 1.00 91.12 181 GLN A C 1
ATOM 1416 O O . GLN A 1 181 ? 3.902 -5.967 21.426 1.00 91.12 181 GLN A O 1
ATOM 1421 N N . GLN A 1 182 ? 4.097 -4.358 19.859 1.00 91.75 182 GLN A N 1
ATOM 1422 C CA . GLN A 1 182 ? 4.883 -3.411 20.661 1.00 91.75 182 GLN A CA 1
ATOM 1423 C C . GLN A 1 182 ? 4.032 -2.520 21.583 1.00 91.75 182 GLN A C 1
ATOM 1425 O O . GLN A 1 182 ? 4.555 -1.991 22.561 1.00 91.75 182 GLN A O 1
ATOM 1430 N N . ASN A 1 183 ? 2.731 -2.376 21.318 1.00 90.69 183 ASN A N 1
ATOM 1431 C CA . ASN A 1 183 ? 1.840 -1.459 22.036 1.00 90.69 183 ASN A CA 1
ATOM 1432 C C . ASN A 1 183 ? 0.785 -2.234 22.843 1.00 90.69 183 ASN A C 1
ATOM 1434 O O . ASN A 1 183 ? -0.340 -2.435 22.396 1.00 90.69 183 ASN A O 1
ATOM 1438 N N . LYS A 1 184 ? 1.154 -2.689 24.049 1.00 89.25 184 LYS A N 1
ATOM 1439 C CA . LYS A 1 184 ? 0.314 -3.567 24.897 1.00 89.25 184 LYS A CA 1
ATOM 1440 C C . LYS A 1 184 ? -0.820 -2.865 25.653 1.00 89.25 184 LYS A C 1
ATOM 1442 O O . LYS A 1 184 ? -1.637 -3.535 26.271 1.00 89.25 184 LYS A O 1
ATOM 1447 N N . ASN A 1 185 ? -0.856 -1.538 25.640 1.00 91.19 185 ASN A N 1
ATOM 1448 C CA . ASN A 1 185 ? -1.903 -0.735 26.277 1.00 91.19 185 ASN A CA 1
ATOM 1449 C C . ASN A 1 185 ? -3.194 -0.640 25.440 1.00 91.19 185 ASN A C 1
ATOM 1451 O O . ASN A 1 185 ? -4.211 -0.165 25.942 1.00 91.19 185 ASN A O 1
ATOM 1455 N N . ILE A 1 186 ? -3.155 -1.080 24.182 1.00 94.12 186 ILE A N 1
ATOM 1456 C CA . ILE A 1 186 ? -4.282 -1.088 23.246 1.00 94.12 186 ILE A CA 1
ATOM 1457 C C . ILE A 1 186 ? -4.629 -2.549 22.937 1.00 94.12 186 ILE A C 1
ATOM 1459 O O . ILE A 1 186 ? -3.731 -3.368 22.724 1.00 94.12 186 ILE A O 1
ATOM 1463 N N . GLU A 1 187 ? -5.919 -2.888 22.902 1.00 95.62 187 GLU A N 1
ATOM 1464 C CA . GLU A 1 187 ? -6.371 -4.233 22.544 1.00 95.62 187 GLU A CA 1
ATOM 1465 C C . GLU A 1 187 ? -6.452 -4.356 21.018 1.00 95.62 187 GLU A C 1
ATOM 1467 O O . GLU A 1 187 ? -7.464 -4.044 20.390 1.00 95.62 187 GLU A O 1
ATOM 1472 N N . PHE A 1 188 ? -5.351 -4.779 20.397 1.00 97.00 188 PHE A N 1
ATOM 1473 C CA . PHE A 1 188 ? -5.306 -4.999 18.955 1.00 97.00 188 PHE A CA 1
ATOM 1474 C C . PHE A 1 188 ? -5.902 -6.354 18.568 1.00 97.00 188 PHE A C 1
ATOM 1476 O O . PHE A 1 188 ? -5.410 -7.399 18.995 1.00 97.00 188 PHE A O 1
ATOM 1483 N N . ILE A 1 189 ? -6.910 -6.337 17.694 1.00 97.19 189 ILE A N 1
ATOM 1484 C CA . ILE A 1 189 ? -7.623 -7.535 17.238 1.00 97.19 189 ILE A CA 1
ATOM 1485 C C . ILE A 1 189 ? -7.285 -7.786 15.757 1.00 97.19 189 ILE A C 1
ATOM 1487 O O . ILE A 1 189 ? -7.576 -6.932 14.915 1.00 97.19 189 ILE A O 1
ATOM 1491 N N . PRO A 1 190 ? -6.655 -8.921 15.407 1.00 96.00 190 PRO A N 1
ATOM 1492 C CA . PRO A 1 190 ? -6.303 -9.231 14.026 1.00 96.00 190 PRO A CA 1
ATOM 1493 C C . PRO A 1 190 ? -7.523 -9.693 13.218 1.00 96.00 190 PRO A C 1
ATOM 1495 O O . PRO A 1 190 ? -8.304 -10.529 13.667 1.00 96.00 190 PRO A O 1
ATOM 1498 N N . PHE A 1 191 ? -7.637 -9.211 11.982 1.00 95.06 191 PHE A N 1
ATOM 1499 C CA . PHE A 1 191 ? -8.634 -9.632 10.995 1.00 95.06 191 PHE A CA 1
ATOM 1500 C C . PHE A 1 191 ? -7.971 -9.989 9.661 1.00 95.06 191 PHE A C 1
ATOM 1502 O O . PHE A 1 191 ? -6.839 -9.584 9.380 1.00 95.06 191 PHE A O 1
ATOM 1509 N N . GLN A 1 192 ? -8.690 -10.738 8.821 1.00 88.75 192 GLN A N 1
ATOM 1510 C CA . GLN A 1 192 ? -8.205 -11.149 7.500 1.00 88.75 192 GLN A CA 1
ATOM 1511 C C . GLN A 1 192 ? -8.505 -10.107 6.418 1.00 88.75 192 GLN A C 1
ATOM 1513 O O . GLN A 1 192 ? -7.643 -9.831 5.584 1.00 88.75 192 GLN A O 1
ATOM 1518 N N . THR A 1 193 ? -9.696 -9.500 6.441 1.00 86.38 193 THR A N 1
ATOM 1519 C CA . THR A 1 193 ? -10.135 -8.555 5.405 1.00 86.38 193 THR A CA 1
ATOM 1520 C C . THR A 1 193 ? -10.530 -7.198 5.981 1.00 86.38 193 THR A C 1
ATOM 1522 O O . THR A 1 193 ? -10.833 -7.059 7.165 1.00 86.38 193 THR A O 1
ATOM 1525 N N . ALA A 1 194 ? -10.497 -6.165 5.133 1.00 88.12 194 ALA A N 1
ATOM 1526 C CA . ALA A 1 194 ? -10.939 -4.821 5.509 1.00 88.12 194 ALA A CA 1
ATOM 1527 C C . ALA A 1 194 ? -12.436 -4.791 5.818 1.00 88.12 194 ALA A C 1
ATOM 1529 O O . ALA A 1 194 ? -12.860 -4.102 6.742 1.00 88.12 194 ALA A O 1
ATOM 1530 N N . ASP A 1 195 ? -13.210 -5.544 5.037 1.00 88.50 195 ASP A N 1
ATOM 1531 C CA . ASP A 1 195 ? -14.662 -5.573 5.123 1.00 88.50 195 ASP A CA 1
ATOM 1532 C C . ASP A 1 195 ? -15.125 -6.165 6.451 1.00 88.50 195 ASP A C 1
ATOM 1534 O O . ASP A 1 195 ? -15.996 -5.570 7.084 1.00 88.50 195 ASP A O 1
ATOM 1538 N N . ASP A 1 196 ? -14.464 -7.225 6.934 1.00 92.94 196 ASP A N 1
ATOM 1539 C CA . ASP A 1 196 ? -14.753 -7.812 8.247 1.00 92.94 196 ASP A CA 1
ATOM 1540 C C . ASP A 1 196 ? -14.538 -6.803 9.386 1.00 92.94 196 ASP A C 1
ATOM 1542 O O . ASP A 1 196 ? -15.339 -6.730 10.320 1.00 92.94 196 ASP A O 1
ATOM 1546 N N . ILE A 1 197 ? -13.468 -5.998 9.313 1.00 94.56 197 ILE A N 1
ATOM 1547 C CA . ILE A 1 197 ? -13.186 -4.968 10.324 1.00 94.56 197 ILE A CA 1
ATOM 1548 C C . ILE A 1 197 ? -14.237 -3.863 10.249 1.00 94.56 197 ILE A C 1
ATOM 1550 O O . ILE A 1 197 ? -14.758 -3.434 11.278 1.00 94.56 197 ILE A O 1
ATOM 1554 N N . LEU A 1 198 ? -14.562 -3.402 9.038 1.00 92.44 198 LEU A N 1
ATOM 1555 C CA . LEU A 1 198 ? -15.580 -2.376 8.831 1.00 92.44 198 LEU A CA 1
ATOM 1556 C C . LEU A 1 198 ? -16.942 -2.833 9.362 1.00 92.44 198 LEU A C 1
ATOM 1558 O O . LEU A 1 198 ? -17.617 -2.052 10.029 1.00 92.44 198 LEU A O 1
ATOM 1562 N N . ASP A 1 199 ? -17.321 -4.090 9.132 1.00 93.44 199 ASP A N 1
ATOM 1563 C CA . ASP A 1 199 ? -18.551 -4.664 9.677 1.00 93.44 199 ASP A CA 1
ATOM 1564 C C . ASP A 1 199 ? -18.497 -4.778 11.202 1.00 93.44 199 ASP A C 1
ATOM 1566 O O . ASP A 1 199 ? -19.483 -4.472 11.878 1.00 93.44 199 ASP A O 1
ATOM 1570 N N . ALA A 1 200 ? -17.356 -5.164 11.775 1.00 95.88 200 ALA A N 1
ATOM 1571 C CA . ALA A 1 200 ? -17.182 -5.215 13.222 1.00 95.88 200 ALA A CA 1
ATOM 1572 C C . ALA A 1 200 ? -17.324 -3.825 13.871 1.00 95.88 200 ALA A C 1
ATOM 1574 O O . ALA A 1 200 ? -18.063 -3.689 14.846 1.00 95.88 200 ALA A O 1
ATOM 1575 N N . VAL A 1 201 ? -16.701 -2.789 13.300 1.00 94.81 201 VAL A N 1
ATOM 1576 C CA . VAL A 1 201 ? -16.805 -1.394 13.771 1.00 94.81 201 VAL A CA 1
ATOM 1577 C C . VAL A 1 201 ? -18.227 -0.849 13.597 1.00 94.81 201 VAL A C 1
ATOM 1579 O O . VAL A 1 201 ? -18.770 -0.211 14.504 1.00 94.81 201 VAL A O 1
ATOM 1582 N N . ALA A 1 202 ? -18.865 -1.109 12.451 1.00 92.31 202 ALA A N 1
ATOM 1583 C CA . ALA A 1 202 ? -20.219 -0.636 12.159 1.00 92.31 202 ALA A CA 1
ATOM 1584 C C . ALA A 1 202 ? -21.268 -1.228 13.112 1.00 92.31 202 ALA A C 1
ATOM 1586 O O . ALA A 1 202 ? -22.223 -0.544 13.475 1.00 92.31 202 ALA A O 1
ATOM 1587 N N . ASN A 1 203 ? -21.067 -2.475 13.547 1.00 93.94 203 ASN A N 1
ATOM 1588 C CA . ASN A 1 203 ? -21.949 -3.174 14.482 1.00 93.94 203 ASN A CA 1
ATOM 1589 C C . ASN A 1 203 ? -21.520 -3.036 15.955 1.00 93.94 203 ASN A C 1
ATOM 1591 O O . ASN A 1 203 ? -22.099 -3.698 16.814 1.00 93.94 203 ASN A O 1
ATOM 1595 N N . GLY A 1 204 ? -20.504 -2.219 16.260 1.00 94.31 204 GLY A N 1
ATOM 1596 C CA . GLY A 1 204 ? -20.029 -1.998 17.630 1.00 94.31 204 GLY A CA 1
ATOM 1597 C C . GLY A 1 204 ? -19.398 -3.228 18.292 1.00 94.31 204 GLY A C 1
ATOM 1598 O O . GLY A 1 204 ? -19.398 -3.327 19.513 1.00 94.31 204 GLY A O 1
ATOM 1599 N N . LYS A 1 205 ? -18.886 -4.185 17.503 1.00 96.00 205 LYS A N 1
ATOM 1600 C CA . LYS A 1 205 ? -18.152 -5.357 18.015 1.00 96.00 205 LYS A CA 1
ATOM 1601 C C . LYS A 1 205 ? -16.725 -5.016 18.443 1.00 96.00 205 LYS A C 1
ATOM 1603 O O . LYS A 1 205 ? -16.161 -5.758 19.232 1.00 96.00 205 LYS A O 1
ATOM 1608 N N . ILE A 1 206 ? -16.158 -3.957 17.866 1.00 96.69 206 ILE A N 1
ATOM 1609 C CA . ILE A 1 206 ? -14.863 -3.352 18.202 1.00 96.69 206 ILE A CA 1
ATOM 1610 C C . ILE A 1 206 ? -14.990 -1.829 18.050 1.00 96.69 206 ILE A C 1
ATOM 1612 O O . ILE A 1 206 ? -15.892 -1.354 17.353 1.00 96.69 206 ILE A O 1
ATOM 1616 N N . ASP A 1 207 ? -14.078 -1.065 18.650 1.00 95.31 207 ASP A N 1
ATOM 1617 C CA . ASP A 1 207 ? -14.178 0.397 18.688 1.00 95.31 207 ASP A CA 1
ATOM 1618 C C . ASP A 1 207 ? -13.664 1.065 17.409 1.00 95.31 207 ASP A C 1
ATOM 1620 O O . ASP A 1 207 ? -14.308 1.979 16.881 1.00 95.31 207 ASP A O 1
ATOM 1624 N N . PHE A 1 208 ? -12.498 0.628 16.920 1.00 95.88 208 PHE A N 1
ATOM 1625 C CA . PHE A 1 208 ? -11.776 1.302 15.842 1.00 95.88 208 PHE A CA 1
ATOM 1626 C C . PHE A 1 208 ? -11.153 0.340 14.829 1.00 95.88 208 PHE A C 1
ATOM 1628 O O . PHE A 1 208 ? -10.798 -0.792 15.139 1.00 95.88 208 PHE A O 1
ATOM 1635 N N . PHE A 1 209 ? -10.929 0.847 13.621 1.00 94.69 209 PHE A N 1
ATOM 1636 C CA . PHE A 1 209 ? -10.140 0.228 12.563 1.00 94.69 209 PHE A CA 1
ATOM 1637 C C . PHE A 1 209 ? -8.854 1.026 12.335 1.00 94.69 209 PHE A C 1
ATOM 1639 O O . PHE A 1 209 ? -8.927 2.195 11.967 1.00 94.69 209 PHE A O 1
ATOM 1646 N N . LEU A 1 210 ? -7.685 0.408 12.511 1.00 93.88 210 LEU A N 1
ATOM 1647 C CA . LEU A 1 210 ? -6.388 1.006 12.190 1.00 93.88 210 LEU A CA 1
ATOM 1648 C C . LEU A 1 210 ? -5.984 0.715 10.738 1.00 93.88 210 LEU A C 1
ATOM 1650 O O . LEU A 1 210 ? -5.670 -0.426 10.385 1.00 93.88 210 LEU A O 1
ATOM 1654 N N . ARG A 1 211 ? -5.938 1.756 9.898 1.00 89.12 211 ARG A N 1
ATOM 1655 C CA . ARG A 1 211 ? -5.490 1.662 8.496 1.00 89.12 211 ARG A CA 1
ATOM 1656 C C . ARG A 1 211 ? -5.092 3.029 7.938 1.00 89.12 211 ARG A C 1
ATOM 1658 O O . ARG A 1 211 ? -5.132 4.027 8.637 1.00 89.12 211 ARG A O 1
ATOM 1665 N N . THR A 1 212 ? -4.656 3.082 6.689 1.00 87.44 212 THR A N 1
ATOM 1666 C CA . THR A 1 212 ? -4.282 4.313 5.989 1.00 87.44 212 THR A CA 1
ATOM 1667 C C . THR A 1 212 ? -5.487 5.190 5.627 1.00 87.44 212 THR A C 1
ATOM 1669 O O . THR A 1 212 ? -6.632 4.719 5.644 1.00 87.44 212 THR A O 1
ATOM 1672 N N . GLU A 1 213 ? -5.238 6.452 5.255 1.00 83.69 213 GLU A N 1
ATOM 1673 C CA . GLU A 1 213 ? -6.253 7.426 4.806 1.00 83.69 213 GLU A CA 1
ATOM 1674 C C . GLU A 1 213 ? -7.145 6.888 3.686 1.00 83.69 213 GLU A C 1
ATOM 1676 O O . GLU A 1 213 ? -8.334 7.194 3.621 1.00 83.69 213 GLU A O 1
ATOM 1681 N N . PHE A 1 214 ? -6.591 6.019 2.843 1.00 81.19 214 PHE A N 1
ATOM 1682 C CA . PHE A 1 214 ? -7.277 5.421 1.705 1.00 81.19 214 PHE A CA 1
ATOM 1683 C C . PHE A 1 214 ? -8.472 4.557 2.100 1.00 81.19 214 PHE A C 1
ATOM 1685 O O . PHE A 1 214 ? -9.327 4.283 1.268 1.00 81.19 214 PHE A O 1
ATOM 1692 N N . SER A 1 215 ? -8.604 4.188 3.374 1.00 82.12 215 SER A N 1
ATOM 1693 C CA . SER A 1 215 ? -9.796 3.496 3.880 1.00 82.12 215 SER A CA 1
ATOM 1694 C C . SER A 1 215 ? -11.064 4.341 3.768 1.00 82.12 215 SER A C 1
ATOM 1696 O O . SER A 1 215 ? -12.154 3.779 3.733 1.00 82.12 215 SER A O 1
ATOM 1698 N N . GLN A 1 216 ? -10.947 5.669 3.630 1.00 80.25 216 GLN A N 1
ATOM 1699 C CA . GLN A 1 216 ? -12.083 6.527 3.281 1.00 80.25 216 GLN A CA 1
ATOM 1700 C C . GLN A 1 216 ? -12.765 6.086 1.980 1.00 80.25 216 GLN A C 1
ATOM 1702 O O . GLN A 1 216 ? -13.986 6.162 1.886 1.00 80.25 216 GLN A O 1
ATOM 1707 N N . PHE A 1 217 ? -12.008 5.550 1.017 1.00 82.69 217 PHE A N 1
ATOM 1708 C CA . PHE A 1 217 ? -12.563 4.976 -0.209 1.00 82.69 217 PHE A CA 1
ATOM 1709 C C . PHE A 1 217 ? -13.515 3.807 0.080 1.00 82.69 217 PHE A C 1
ATOM 1711 O O . PHE A 1 217 ? -14.563 3.693 -0.547 1.00 82.69 217 PHE A O 1
ATOM 1718 N N . LEU A 1 218 ? -13.176 2.950 1.050 1.00 80.44 218 LEU A N 1
ATOM 1719 C CA . LEU A 1 218 ? -14.033 1.831 1.454 1.00 80.44 218 LEU A CA 1
ATOM 1720 C C . LEU A 1 218 ? -15.288 2.324 2.182 1.00 80.44 218 LEU A C 1
ATOM 1722 O O . LEU A 1 218 ? -16.376 1.805 1.953 1.00 80.44 218 LEU A O 1
ATOM 1726 N N . LEU A 1 219 ? -15.147 3.359 3.017 1.00 80.94 219 LEU A N 1
ATOM 1727 C CA . LEU A 1 219 ? -16.259 3.953 3.765 1.00 80.94 219 LEU A CA 1
ATOM 1728 C C . LEU A 1 219 ? -17.297 4.634 2.865 1.00 80.94 219 LEU A C 1
ATOM 1730 O O . LEU A 1 219 ? -18.460 4.690 3.236 1.00 80.94 219 LEU A O 1
ATOM 1734 N N . GLN A 1 220 ? -16.896 5.148 1.701 1.00 80.31 220 GLN A N 1
ATOM 1735 C CA . GLN A 1 220 ? -17.809 5.787 0.745 1.00 80.31 220 GLN A CA 1
ATOM 1736 C C . GLN A 1 220 ? -18.596 4.791 -0.122 1.00 80.31 220 GLN A C 1
ATOM 1738 O O . GLN A 1 220 ? -19.514 5.201 -0.829 1.00 80.31 220 GLN A O 1
ATOM 1743 N N . ARG A 1 221 ? -18.230 3.501 -0.110 1.00 72.00 221 ARG A N 1
ATOM 1744 C CA . ARG A 1 221 ? -18.862 2.452 -0.932 1.00 72.00 221 ARG A CA 1
ATOM 1745 C C . ARG A 1 221 ? -19.937 1.642 -0.198 1.00 72.00 221 ARG A C 1
ATOM 1747 O O . ARG A 1 221 ? -20.568 0.805 -0.840 1.00 72.00 221 ARG A O 1
ATOM 1754 N N . LYS A 1 222 ? -20.122 1.862 1.104 1.00 59.41 222 LYS A N 1
ATOM 1755 C CA . LYS A 1 222 ? -21.194 1.275 1.922 1.00 59.41 222 LYS A CA 1
ATOM 1756 C C . LYS A 1 222 ? -22.254 2.331 2.214 1.00 59.41 222 LYS A C 1
ATOM 1758 O O . LYS A 1 222 ? -23.445 1.959 2.205 1.00 59.41 222 LYS A O 1
#

Sequence (222 aa):
MPVKQLLSRCSLRSLIAYSLFILLYTPCFLTNACANEELVNSPHFTAEEQAWMAEHPEVSIVFFTGLPPYLMEEDGKYSGILADYVKLLSEQTGISFRIQSQPSWGQVLETANSRKADIIGSVLANKNFTSHYNFTLSTGSSKFFVFGSKLTNKRIESVADLSGTQVGYIASSRHLESYAQQNKNIEFIPFQTADDILDAVANGKIDFFLRTEFSQFLLQRK

InterPro domains:
  IPR001638 Solute-binding protein family 3/N-terminal domain of MltF [PF00497] (66-138)

Mean predicted aligned error: 12.26 Å

Foldseek 3Di:
DDPPPPPDDDDPVVVVVVVVPVVPPPDCPPPDPPDPPVPPPQDDDDPVLLVVCVVQLEAEEEEEPADPPCWDADPNDIHHDPVVVQVVVCVRRVHHYHYDYDPAPVVSVVCVVVVVHPYYPPDDDDPVDVVPDDDDPDPDDKDKDKDADPVLVADDPDPVSQFPFEEEEEPRPPVVVVVPVVDPRHNYDYDNHPVVRVVCRHVVVGGIYIDIPSCVVVVVVD

Organism: NCBI:txid298394